Protein AF-A0A524BJG8-F1 (afdb_monomer_lite)

Structure (mmCIF, N/CA/C/O backbone):
data_AF-A0A524BJG8-F1
#
_entry.id   AF-A0A524BJG8-F1
#
loop_
_atom_site.group_PDB
_atom_site.id
_atom_site.type_symbol
_atom_site.label_atom_id
_atom_site.label_alt_id
_atom_site.label_comp_id
_atom_site.label_asym_id
_atom_site.label_entity_id
_atom_site.label_seq_id
_atom_site.pdbx_PDB_ins_code
_atom_site.Cartn_x
_atom_site.Cartn_y
_atom_site.Cartn_z
_atom_site.occupancy
_atom_site.B_iso_or_equiv
_atom_site.auth_seq_id
_atom_site.auth_comp_id
_atom_site.auth_asym_id
_atom_site.auth_atom_id
_atom_site.pdbx_PDB_model_num
ATOM 1 N N . MET A 1 1 ? -23.581 -55.387 -17.274 1.00 38.66 1 MET A N 1
ATOM 2 C CA . MET A 1 1 ? -22.881 -56.546 -17.889 1.00 38.66 1 MET A CA 1
ATOM 3 C C . MET A 1 1 ? -21.968 -55.970 -18.968 1.00 38.66 1 MET A C 1
ATOM 5 O O . MET A 1 1 ? -22.482 -55.188 -19.741 1.00 38.66 1 MET A O 1
ATOM 9 N N . ARG A 1 2 ? -20.655 -56.169 -19.083 1.00 38.28 2 ARG A N 1
ATOM 10 C CA . ARG A 1 2 ? -19.676 -57.121 -18.548 1.00 38.28 2 ARG A CA 1
ATOM 11 C C . ARG A 1 2 ? -18.371 -56.358 -18.257 1.00 38.28 2 ARG A C 1
ATOM 13 O O . ARG A 1 2 ? -18.034 -55.424 -18.973 1.00 38.28 2 ARG A O 1
ATOM 20 N N . ARG A 1 3 ? -17.658 -56.795 -17.218 1.00 36.22 3 ARG A N 1
ATOM 21 C CA . ARG A 1 3 ? -16.248 -56.482 -16.946 1.00 36.22 3 ARG A CA 1
ATOM 22 C C . ARG A 1 3 ? -15.365 -57.145 -18.010 1.00 36.22 3 ARG A C 1
ATOM 24 O O . ARG A 1 3 ? -15.692 -58.256 -18.422 1.00 36.22 3 ARG A O 1
ATOM 31 N N . LEU A 1 4 ? -14.210 -56.560 -18.320 1.00 33.09 4 LEU A N 1
ATOM 32 C CA . LEU A 1 4 ? -13.020 -57.359 -18.601 1.00 33.09 4 LEU A CA 1
ATOM 33 C C . LEU A 1 4 ? -11.796 -56.719 -17.939 1.00 33.09 4 LEU A C 1
ATOM 35 O O . LEU A 1 4 ? -11.485 -55.551 -18.144 1.00 33.09 4 LEU A O 1
ATOM 39 N N . VAL A 1 5 ? -11.183 -57.531 -17.089 1.00 36.28 5 VAL A N 1
ATOM 40 C CA . VAL A 1 5 ? -9.911 -57.360 -16.395 1.00 36.28 5 VAL A CA 1
ATOM 41 C C . VAL A 1 5 ? -8.850 -58.025 -17.267 1.00 36.28 5 VAL A C 1
ATOM 43 O O . VAL A 1 5 ? -9.107 -59.111 -17.784 1.00 36.28 5 VAL A O 1
ATOM 46 N N . ALA A 1 6 ? -7.660 -57.439 -17.370 1.00 34.62 6 ALA A N 1
ATOM 47 C CA . ALA A 1 6 ? -6.453 -58.184 -17.710 1.00 34.62 6 ALA A CA 1
ATOM 48 C C . ALA A 1 6 ? -5.286 -57.658 -16.865 1.00 34.62 6 ALA A C 1
ATOM 50 O O . ALA A 1 6 ? -4.873 -56.508 -16.981 1.00 34.62 6 ALA A O 1
ATOM 51 N N . ALA A 1 7 ? -4.852 -58.525 -15.956 1.00 35.16 7 ALA A N 1
ATOM 52 C CA . ALA A 1 7 ? -3.645 -58.444 -15.150 1.00 35.16 7 ALA A CA 1
ATOM 53 C C . ALA A 1 7 ? -2.471 -59.127 -15.886 1.00 35.16 7 ALA A C 1
ATOM 55 O O . ALA A 1 7 ? -2.674 -59.660 -16.975 1.00 35.16 7 ALA A O 1
ATOM 56 N N . PHE A 1 8 ? -1.327 -59.215 -15.187 1.00 31.83 8 PHE A N 1
ATOM 57 C CA . PHE A 1 8 ? -0.055 -59.909 -15.489 1.00 31.83 8 PHE A CA 1
ATOM 58 C C . PHE A 1 8 ? 1.008 -59.037 -16.189 1.00 31.83 8 PHE A C 1
ATOM 60 O O . PHE A 1 8 ? 0.707 -58.349 -17.150 1.00 31.83 8 PHE A O 1
ATOM 67 N N . SER A 1 9 ? 2.289 -59.032 -15.801 1.00 30.73 9 SER A N 1
ATOM 68 C CA . SER A 1 9 ? 2.980 -59.669 -14.672 1.00 30.73 9 SER A CA 1
ATOM 69 C C . SER A 1 9 ? 4.393 -59.099 -14.507 1.00 30.73 9 SER A C 1
ATOM 71 O O . SER A 1 9 ? 4.980 -58.567 -15.445 1.00 30.73 9 SER A O 1
ATOM 73 N N . ILE A 1 10 ? 4.925 -59.278 -13.300 1.00 39.16 10 ILE A N 1
ATOM 74 C CA . ILE A 1 10 ? 6.297 -59.017 -12.851 1.00 39.16 10 ILE A CA 1
ATOM 75 C C . ILE A 1 10 ? 7.273 -59.998 -13.520 1.00 39.16 10 ILE A C 1
ATOM 77 O O . ILE A 1 10 ? 6.994 -61.196 -13.568 1.00 39.16 10 ILE A O 1
ATOM 81 N N . ALA A 1 11 ? 8.443 -59.511 -13.944 1.00 35.41 11 ALA A N 1
ATOM 82 C CA . ALA A 1 11 ? 9.606 -60.344 -14.243 1.00 35.41 11 ALA A CA 1
ATOM 83 C C . ALA A 1 11 ? 10.761 -59.973 -13.301 1.00 35.41 11 ALA A C 1
ATOM 85 O O . ALA A 1 11 ? 11.350 -58.898 -13.382 1.00 35.41 11 ALA A O 1
ATOM 86 N N . LEU A 1 12 ? 11.021 -60.899 -12.382 1.00 32.00 12 LEU A N 1
ATOM 87 C CA . LEU A 1 12 ? 12.168 -60.985 -11.491 1.00 32.00 12 LEU A CA 1
ATOM 88 C C . LEU A 1 12 ? 13.364 -61.505 -12.309 1.00 32.00 12 LEU A C 1
ATOM 90 O O . LEU A 1 12 ? 13.236 -62.546 -12.952 1.00 32.00 12 LEU A O 1
ATOM 94 N N . ILE A 1 13 ? 14.519 -60.839 -12.269 1.00 36.47 13 ILE A N 1
ATOM 95 C CA . ILE A 1 13 ? 15.787 -61.429 -12.723 1.00 36.47 13 ILE A CA 1
ATOM 96 C C . ILE A 1 13 ? 16.751 -61.413 -11.541 1.00 36.47 13 ILE A C 1
ATOM 98 O O . ILE A 1 13 ? 17.061 -60.362 -10.985 1.00 36.47 13 ILE A O 1
ATOM 102 N N . ALA A 1 14 ? 17.179 -62.611 -11.157 1.00 33.31 14 ALA A N 1
ATOM 103 C CA . ALA A 1 14 ? 18.182 -62.891 -10.146 1.00 33.31 14 ALA A CA 1
ATOM 104 C C . ALA A 1 14 ? 19.384 -63.612 -10.782 1.00 33.31 14 ALA A C 1
ATOM 106 O O . ALA A 1 14 ? 19.230 -64.265 -11.815 1.00 33.31 14 ALA A O 1
ATOM 107 N N . ALA A 1 15 ? 20.507 -63.564 -10.050 1.00 31.81 15 ALA A N 1
ATOM 108 C CA . ALA A 1 15 ? 21.791 -64.270 -10.222 1.00 31.81 15 ALA A CA 1
ATOM 109 C C . ALA A 1 15 ? 22.802 -63.566 -11.164 1.00 31.81 15 ALA A C 1
ATOM 111 O O . ALA A 1 15 ? 22.418 -63.040 -12.197 1.00 31.81 15 ALA A O 1
ATOM 112 N N . CYS A 1 16 ? 24.103 -63.437 -10.872 1.00 30.77 16 CYS A N 1
ATOM 113 C CA . CYS A 1 16 ? 25.032 -64.215 -10.040 1.00 30.77 16 CYS A CA 1
ATOM 114 C C . CYS A 1 16 ? 26.144 -63.311 -9.454 1.00 30.77 16 CYS A C 1
ATOM 116 O O . CYS A 1 16 ? 26.636 -62.420 -10.140 1.00 30.77 16 CYS A O 1
ATOM 118 N N . SER A 1 17 ? 26.612 -63.613 -8.237 1.00 34.44 17 SER A N 1
ATOM 119 C CA . SER A 1 17 ? 27.967 -63.260 -7.763 1.00 34.44 17 SER A CA 1
ATOM 120 C C . SER A 1 17 ? 28.968 -64.357 -8.162 1.00 34.44 17 SER A C 1
ATOM 122 O O . SER A 1 17 ? 28.566 -65.514 -8.311 1.00 34.44 17 SER A O 1
ATOM 124 N N . PRO A 1 18 ? 30.253 -64.016 -8.352 1.00 41.47 18 PRO A N 1
ATOM 125 C CA . PRO A 1 18 ? 31.285 -64.230 -7.318 1.00 41.47 18 PRO A CA 1
ATOM 126 C C . PRO A 1 18 ? 32.216 -62.995 -7.231 1.00 41.47 18 PRO A C 1
ATOM 128 O O . PRO A 1 18 ? 32.209 -62.170 -8.131 1.00 41.47 18 PRO A O 1
ATOM 131 N N . GLY A 1 19 ? 33.051 -62.714 -6.237 1.00 29.36 19 GLY A N 1
ATOM 132 C CA . GLY A 1 19 ? 33.525 -63.360 -5.021 1.00 29.36 19 GLY A CA 1
ATOM 133 C C . GLY A 1 19 ? 34.808 -62.598 -4.630 1.00 29.36 19 GLY A C 1
ATOM 134 O O . GLY A 1 19 ? 35.603 -62.300 -5.512 1.00 29.36 19 GLY A O 1
ATOM 135 N N . GLY A 1 20 ? 34.987 -62.279 -3.343 1.00 31.84 20 GLY A N 1
ATOM 136 C CA . GLY A 1 20 ? 36.266 -61.852 -2.749 1.00 31.84 20 GLY A CA 1
ATOM 137 C C . GLY A 1 20 ? 36.707 -60.399 -2.974 1.00 31.84 20 GLY A C 1
ATOM 138 O O . GLY A 1 20 ? 37.291 -60.082 -3.996 1.00 31.84 20 GLY A O 1
ATOM 139 N N . ASP A 1 21 ? 36.465 -59.529 -1.991 1.00 31.80 21 ASP A N 1
ATOM 140 C CA . ASP A 1 21 ? 37.532 -58.872 -1.217 1.00 31.80 21 ASP A CA 1
ATOM 141 C C . ASP A 1 21 ? 36.920 -57.973 -0.130 1.00 31.80 21 ASP A C 1
ATOM 143 O O . ASP A 1 21 ? 35.852 -57.382 -0.291 1.00 31.80 21 ASP A O 1
ATOM 147 N N . ALA A 1 22 ? 37.560 -57.961 1.036 1.00 45.00 22 ALA A N 1
ATOM 148 C CA . ALA A 1 22 ? 37.071 -57.339 2.259 1.00 45.00 22 ALA A CA 1
ATOM 149 C C . ALA A 1 22 ? 36.897 -55.814 2.121 1.00 45.00 22 ALA A C 1
ATOM 151 O O . ALA A 1 22 ? 37.844 -55.102 1.797 1.00 45.00 22 ALA A O 1
ATOM 152 N N . VAL A 1 23 ? 35.706 -55.304 2.456 1.00 42.44 23 VAL A N 1
ATOM 153 C CA . VAL A 1 23 ? 35.422 -53.863 2.572 1.00 42.44 23 VAL A CA 1
ATOM 154 C C . VAL A 1 23 ? 35.014 -53.563 4.022 1.00 42.44 23 VAL A C 1
ATOM 156 O O . VAL A 1 23 ? 34.162 -54.273 4.564 1.00 42.44 23 VAL A O 1
ATOM 159 N N . PRO A 1 24 ? 35.624 -52.566 4.692 1.00 44.69 24 PRO A N 1
ATOM 160 C CA . PRO A 1 24 ? 35.354 -52.275 6.097 1.00 44.69 24 PRO A CA 1
ATOM 161 C C . PRO A 1 24 ? 33.936 -51.718 6.300 1.00 44.69 24 PRO A C 1
ATOM 163 O O . PRO A 1 24 ? 33.412 -50.982 5.466 1.00 44.69 24 PRO A O 1
ATOM 166 N N . SER A 1 25 ? 33.322 -52.071 7.434 1.00 39.09 25 SER A N 1
ATOM 167 C CA . SER A 1 25 ? 32.020 -51.541 7.867 1.00 39.09 25 SER A CA 1
ATOM 168 C C . SER A 1 25 ? 32.050 -50.010 7.983 1.00 39.09 25 SER A C 1
ATOM 170 O O . SER A 1 25 ? 32.975 -49.489 8.611 1.00 39.09 25 SER A O 1
ATOM 172 N N . PRO A 1 26 ? 31.051 -49.272 7.463 1.00 40.38 26 PRO A N 1
ATOM 173 C CA . PRO A 1 26 ? 30.964 -47.842 7.700 1.00 40.38 26 PRO A CA 1
ATOM 174 C C . PRO A 1 26 ? 30.417 -47.585 9.108 1.00 40.38 26 PRO A C 1
ATOM 176 O O . PRO A 1 26 ? 29.302 -47.971 9.457 1.00 40.38 26 PRO A O 1
ATOM 179 N N . THR A 1 27 ? 31.217 -46.913 9.925 1.00 44.75 27 THR A N 1
ATOM 180 C CA . THR A 1 27 ? 30.794 -46.238 11.154 1.00 44.75 27 THR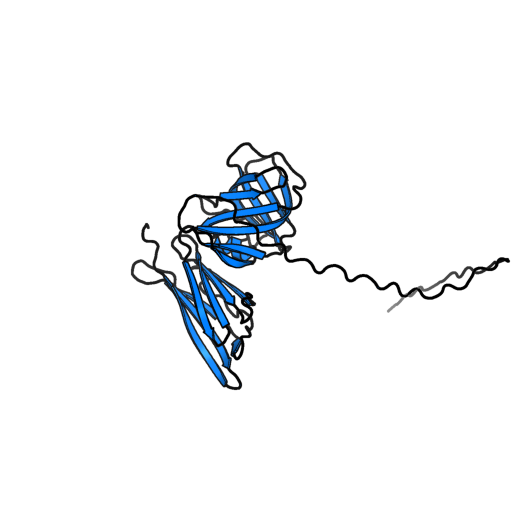 A CA 1
ATOM 181 C C . THR A 1 27 ? 29.731 -45.185 10.808 1.00 44.75 27 THR A C 1
ATOM 183 O O . THR A 1 27 ? 29.921 -44.451 9.835 1.00 44.75 27 THR A O 1
ATOM 186 N N . PRO A 1 28 ? 28.632 -45.035 11.572 1.00 39.22 28 PRO A N 1
ATOM 187 C CA . PRO A 1 28 ? 27.683 -43.959 11.322 1.00 39.22 28 PRO A CA 1
ATOM 188 C C . PRO A 1 28 ? 28.344 -42.625 11.684 1.00 39.22 28 PRO A C 1
ATOM 190 O O . PRO A 1 28 ? 28.543 -42.305 12.854 1.00 39.22 28 PRO A O 1
ATOM 193 N N . SER A 1 29 ? 28.718 -41.842 10.674 1.00 37.19 29 SER A N 1
ATOM 194 C CA . SER A 1 29 ? 29.093 -40.445 10.865 1.00 37.19 29 SER A CA 1
ATOM 195 C C . SER A 1 29 ? 27.824 -39.646 11.152 1.00 37.19 29 SER A C 1
ATOM 197 O O . SER A 1 29 ? 27.010 -39.413 10.262 1.00 37.19 29 SER A O 1
ATOM 199 N N . THR A 1 30 ? 27.638 -39.212 12.397 1.00 41.78 30 THR A N 1
ATOM 200 C CA . THR A 1 30 ? 26.715 -38.120 12.712 1.00 41.78 30 THR A CA 1
ATOM 201 C C . THR A 1 30 ? 27.308 -36.835 12.145 1.00 41.78 30 THR A C 1
ATOM 203 O O . THR A 1 30 ? 28.016 -36.102 12.833 1.00 41.78 30 THR A O 1
ATOM 206 N N . SER A 1 31 ? 27.068 -36.576 10.861 1.00 36.41 31 SER A N 1
ATOM 207 C CA . SER A 1 31 ? 27.251 -35.248 10.293 1.00 36.41 31 SER A CA 1
ATOM 208 C C . SER A 1 31 ? 26.231 -34.339 10.968 1.00 36.41 31 SER A C 1
ATOM 210 O O . SER A 1 31 ? 25.047 -34.367 10.640 1.00 36.41 31 SER A O 1
ATOM 212 N N . SER A 1 32 ? 26.676 -33.562 11.954 1.00 40.62 32 SER A N 1
ATOM 213 C CA . SER A 1 32 ? 25.931 -32.405 12.431 1.00 40.62 32 SER A CA 1
ATOM 214 C C . SER A 1 32 ? 25.741 -31.482 11.232 1.00 40.62 32 SER A C 1
ATOM 216 O O . SER A 1 32 ? 26.679 -30.798 10.818 1.00 40.62 32 SER A O 1
ATOM 218 N N . ALA A 1 33 ? 24.557 -31.524 10.621 1.00 41.44 33 ALA A N 1
ATOM 219 C CA . ALA A 1 33 ? 24.168 -30.549 9.624 1.00 41.44 33 ALA A CA 1
ATOM 220 C C . ALA A 1 33 ? 24.275 -29.175 10.289 1.00 41.44 33 ALA A C 1
ATOM 222 O O . ALA A 1 33 ? 23.587 -28.892 11.271 1.00 41.44 33 ALA A O 1
ATOM 223 N N . SER A 1 34 ? 25.204 -28.361 9.796 1.00 39.94 34 SER A N 1
ATOM 224 C CA . SER A 1 34 ? 25.312 -26.964 10.189 1.00 39.94 34 SER A CA 1
ATOM 225 C C . SER A 1 34 ? 23.945 -26.320 9.940 1.00 39.94 34 SER A C 1
ATOM 227 O O . SER A 1 34 ? 23.428 -26.475 8.828 1.00 39.94 34 SER A O 1
ATOM 229 N N . PRO A 1 35 ? 23.318 -25.657 10.929 1.00 43.47 35 PRO A N 1
ATOM 230 C CA . PRO A 1 35 ? 22.038 -25.011 10.697 1.00 43.47 35 PRO A CA 1
ATOM 231 C C . PRO A 1 35 ? 22.222 -23.986 9.578 1.00 43.47 35 PRO A C 1
ATOM 233 O O . PRO A 1 35 ? 23.154 -23.179 9.603 1.00 43.47 35 PRO A O 1
ATOM 236 N N . SER A 1 36 ? 21.356 -24.077 8.569 1.00 38.81 36 SER A N 1
ATOM 237 C CA . SER A 1 36 ? 21.267 -23.089 7.499 1.00 38.81 36 SER A CA 1
ATOM 238 C C . SER A 1 36 ? 21.138 -21.707 8.148 1.00 38.81 36 SER A C 1
ATOM 240 O O . SER A 1 36 ? 20.321 -21.571 9.064 1.00 38.81 36 SER A O 1
ATOM 242 N N . PRO A 1 37 ? 21.930 -20.694 7.749 1.00 40.91 37 PRO A N 1
ATOM 243 C CA . PRO A 1 37 ? 21.789 -19.370 8.332 1.00 40.91 37 PRO A CA 1
ATOM 244 C C . PRO A 1 37 ? 20.354 -18.899 8.101 1.00 40.91 37 PRO A C 1
ATOM 246 O O . PRO A 1 37 ? 19.866 -18.920 6.968 1.00 40.91 37 PRO A O 1
ATOM 249 N N . SER A 1 38 ? 19.670 -18.513 9.182 1.00 40.84 38 SER A N 1
ATOM 250 C CA . SER A 1 38 ? 18.383 -17.827 9.091 1.00 40.84 38 SER A CA 1
ATOM 251 C C . SER A 1 38 ? 18.518 -16.667 8.102 1.00 40.84 38 SER A C 1
ATOM 253 O O . SER A 1 38 ? 19.549 -15.981 8.141 1.00 40.84 38 SER A O 1
ATOM 255 N N . PRO A 1 39 ? 17.528 -16.426 7.222 1.00 37.16 39 PRO A N 1
ATOM 256 C CA . PRO A 1 39 ? 17.571 -15.287 6.320 1.00 37.16 39 PRO A CA 1
ATOM 257 C C . PRO A 1 39 ? 17.730 -14.035 7.177 1.00 37.16 39 PRO A C 1
ATOM 259 O O . PRO A 1 39 ? 16.846 -13.662 7.945 1.00 37.16 39 PRO A O 1
ATOM 262 N N . THR A 1 40 ? 18.914 -13.430 7.109 1.00 44.94 40 THR A N 1
ATOM 263 C CA . THR A 1 40 ? 19.167 -12.156 7.767 1.00 44.94 40 THR A CA 1
ATOM 264 C C . THR A 1 40 ? 18.251 -11.170 7.072 1.00 44.94 40 THR A C 1
ATOM 266 O O . THR A 1 40 ? 18.436 -10.916 5.881 1.00 44.94 40 THR A O 1
ATOM 269 N N . ALA A 1 41 ? 17.232 -10.678 7.780 1.00 36.34 41 ALA A N 1
ATOM 270 C CA . ALA A 1 41 ? 16.369 -9.622 7.279 1.00 36.34 41 ALA A CA 1
ATOM 271 C C . ALA A 1 41 ? 17.274 -8.468 6.836 1.00 36.34 41 ALA A C 1
ATOM 273 O O . ALA A 1 41 ? 17.904 -7.798 7.656 1.00 36.34 41 ALA A O 1
ATOM 274 N N . ALA A 1 42 ? 17.443 -8.317 5.522 1.00 42.72 42 ALA A N 1
ATOM 275 C CA . ALA A 1 42 ? 18.351 -7.329 4.977 1.00 42.72 42 ALA A CA 1
ATOM 276 C C . ALA A 1 42 ? 17.837 -5.940 5.385 1.00 42.72 42 ALA A C 1
ATOM 278 O O . ALA A 1 42 ? 16.648 -5.672 5.187 1.00 42.72 42 ALA A O 1
ATOM 279 N N . PRO A 1 43 ? 18.694 -5.043 5.908 1.00 45.09 43 PRO A N 1
ATOM 280 C CA . PRO A 1 43 ? 18.270 -3.723 6.365 1.00 45.09 43 PRO A CA 1
ATOM 281 C C . PRO A 1 43 ? 17.485 -3.012 5.262 1.00 45.09 43 PRO A C 1
ATOM 283 O O . PRO A 1 43 ? 17.882 -3.069 4.097 1.00 45.09 43 PRO A O 1
ATOM 286 N N . ILE A 1 44 ? 16.352 -2.395 5.607 1.00 49.91 44 ILE A N 1
ATOM 287 C CA . ILE A 1 44 ? 15.506 -1.646 4.665 1.00 49.91 44 ILE A CA 1
ATOM 288 C C . ILE A 1 44 ? 16.385 -0.561 4.011 1.00 49.91 44 ILE A C 1
ATOM 290 O O . ILE A 1 44 ? 17.095 0.145 4.730 1.00 49.91 44 ILE A O 1
ATOM 294 N N . PRO A 1 45 ? 16.431 -0.458 2.668 1.00 48.62 45 PRO A N 1
ATOM 295 C CA . PRO A 1 45 ? 17.358 0.445 2.004 1.00 48.62 45 PRO A CA 1
ATOM 296 C C . PRO A 1 45 ? 16.931 1.899 2.234 1.00 48.62 45 PRO A C 1
ATOM 298 O O . PRO A 1 45 ? 15.751 2.186 2.441 1.00 48.62 45 PRO A O 1
ATOM 301 N N . ALA A 1 46 ? 17.896 2.821 2.180 1.00 48.81 46 ALA A N 1
ATOM 302 C CA . ALA A 1 46 ? 17.600 4.248 2.211 1.00 48.81 46 ALA A CA 1
ATOM 303 C C . ALA A 1 46 ? 16.680 4.609 1.025 1.00 48.81 46 ALA A C 1
ATOM 305 O O . ALA A 1 46 ? 16.907 4.098 -0.077 1.00 48.81 46 ALA A O 1
ATOM 306 N N . PRO A 1 47 ? 15.651 5.452 1.213 1.00 51.38 47 PRO A N 1
ATOM 307 C CA . PRO A 1 47 ? 14.735 5.764 0.127 1.00 51.38 47 PRO A CA 1
ATOM 308 C C . PRO A 1 47 ? 15.475 6.495 -1.004 1.00 51.38 47 PRO A C 1
ATOM 310 O O . PRO A 1 47 ? 16.277 7.399 -0.757 1.00 51.38 47 PRO A O 1
ATOM 313 N N . VAL A 1 48 ? 15.200 6.107 -2.249 1.00 51.16 48 VAL A N 1
ATOM 314 C CA . VAL A 1 48 ? 15.782 6.719 -3.454 1.00 51.16 48 VAL A CA 1
ATOM 315 C C . VAL A 1 48 ? 14.798 7.765 -4.002 1.00 51.16 48 VAL A C 1
ATOM 317 O O . VAL A 1 48 ? 13.592 7.642 -3.806 1.00 51.16 48 VAL A O 1
ATOM 320 N N . ARG A 1 49 ? 15.281 8.854 -4.619 1.00 52.31 49 ARG A N 1
ATOM 321 C CA . ARG A 1 49 ? 14.439 10.004 -5.018 1.00 52.31 49 ARG A CA 1
ATOM 322 C C . ARG A 1 49 ? 13.608 9.734 -6.281 1.00 52.31 49 ARG A C 1
ATOM 324 O O . ARG A 1 49 ? 14.191 9.572 -7.350 1.00 52.31 49 ARG A O 1
ATOM 331 N N . PRO A 1 50 ? 12.281 9.924 -6.200 1.00 46.41 50 PRO A N 1
ATOM 332 C CA . PRO A 1 50 ? 11.584 10.758 -7.186 1.00 46.41 50 PRO A CA 1
ATOM 333 C C . PRO A 1 50 ? 10.819 11.920 -6.522 1.00 46.41 50 PRO A C 1
ATOM 335 O O . PRO A 1 50 ? 10.322 11.776 -5.413 1.00 46.41 50 PRO A O 1
ATOM 338 N N . GLY A 1 51 ? 10.777 13.071 -7.213 1.00 48.41 51 GLY A N 1
ATOM 339 C CA . GLY A 1 51 ? 9.928 14.231 -6.895 1.00 48.41 51 GLY A CA 1
ATOM 340 C C . GLY A 1 51 ? 10.342 15.070 -5.677 1.00 48.41 51 GLY A C 1
ATOM 341 O O . GLY A 1 51 ? 10.324 14.627 -4.539 1.00 48.41 51 GLY A O 1
ATOM 342 N N . SER A 1 52 ? 10.670 16.352 -5.865 1.00 43.25 52 SER A N 1
ATOM 343 C CA . SER A 1 52 ? 10.871 17.302 -4.751 1.00 43.25 52 SER A CA 1
ATOM 344 C C . SER A 1 52 ? 9.555 17.794 -4.124 1.00 43.25 52 SER A C 1
ATOM 346 O O . SER A 1 52 ? 9.546 18.829 -3.450 1.00 43.25 52 SER A O 1
ATOM 348 N N . ALA A 1 53 ? 8.426 17.136 -4.401 1.00 41.09 53 ALA A N 1
ATOM 349 C CA . ALA A 1 53 ? 7.123 17.619 -3.983 1.00 41.09 53 ALA A CA 1
ATOM 350 C C . ALA A 1 53 ? 6.847 17.217 -2.526 1.00 41.09 53 ALA A C 1
ATOM 352 O O . ALA A 1 53 ? 7.061 16.094 -2.079 1.00 41.09 53 ALA A O 1
ATOM 353 N N . ARG A 1 54 ? 6.409 18.197 -1.735 1.00 41.03 54 ARG A N 1
ATOM 354 C CA . ARG A 1 54 ? 6.042 17.995 -0.332 1.00 41.03 54 ARG A CA 1
ATOM 355 C C . ARG A 1 54 ? 4.803 17.080 -0.264 1.00 41.03 54 ARG A C 1
ATOM 357 O O . ARG A 1 54 ? 3.897 17.228 -1.078 1.00 41.03 54 ARG A O 1
ATOM 364 N N . SER A 1 55 ? 4.762 16.180 0.724 1.00 47.47 55 SER A N 1
ATOM 365 C CA . SER A 1 55 ? 3.606 15.321 1.061 1.00 47.47 55 SER A CA 1
ATOM 366 C C . SER A 1 55 ? 3.275 14.167 0.099 1.00 47.47 55 SER A C 1
ATOM 368 O O . SER A 1 55 ? 2.099 13.947 -0.180 1.00 47.47 55 SER A O 1
ATOM 370 N N . GLN A 1 56 ? 4.264 13.412 -0.386 1.00 65.38 56 GLN A N 1
ATOM 371 C CA . GLN A 1 56 ? 4.029 12.243 -1.248 1.00 65.38 56 GLN A CA 1
ATOM 372 C C . GLN A 1 56 ? 4.068 10.901 -0.487 1.00 65.38 56 GLN A C 1
ATOM 374 O O . GLN A 1 56 ? 4.908 10.732 0.397 1.00 65.38 56 GLN A O 1
ATOM 379 N N . VAL A 1 57 ? 3.172 9.956 -0.826 1.00 73.25 57 VAL A N 1
ATOM 380 C CA . VAL A 1 57 ? 3.369 8.522 -0.514 1.00 73.25 57 VAL A CA 1
ATOM 381 C C . VAL A 1 57 ? 4.453 7.992 -1.436 1.00 73.25 57 VAL A C 1
ATOM 383 O O . VAL A 1 57 ? 4.313 8.075 -2.658 1.00 73.25 57 VAL A O 1
ATOM 386 N N . ILE A 1 58 ? 5.494 7.414 -0.847 1.00 77.75 58 ILE A N 1
ATOM 387 C CA . ILE A 1 58 ? 6.551 6.726 -1.584 1.00 77.75 58 ILE A CA 1
ATOM 388 C C . ILE A 1 58 ? 6.468 5.251 -1.248 1.00 77.75 58 ILE A C 1
ATOM 390 O O . ILE A 1 58 ? 6.519 4.887 -0.076 1.00 77.75 58 ILE A O 1
ATOM 394 N N . ILE A 1 59 ? 6.362 4.418 -2.275 1.00 82.12 59 ILE A N 1
ATOM 395 C CA . ILE A 1 59 ? 6.382 2.964 -2.156 1.00 82.12 59 ILE A CA 1
ATOM 396 C C . ILE A 1 59 ? 7.751 2.470 -2.610 1.00 82.12 59 ILE A C 1
ATOM 398 O O . ILE A 1 59 ? 8.212 2.829 -3.691 1.00 82.12 59 ILE A O 1
ATOM 402 N N . VAL A 1 60 ? 8.386 1.632 -1.797 1.00 84.19 60 VAL A N 1
ATOM 403 C CA . VAL A 1 60 ? 9.651 0.965 -2.108 1.00 84.19 60 VAL A CA 1
ATOM 404 C C . VAL A 1 60 ? 9.436 -0.538 -2.040 1.00 84.19 60 VAL A C 1
ATOM 406 O O . VAL A 1 60 ? 9.040 -1.078 -1.007 1.00 84.19 60 VAL A O 1
ATOM 409 N N . GLN A 1 61 ? 9.732 -1.220 -3.138 1.00 85.25 61 GLN A N 1
ATOM 410 C CA . GLN A 1 61 ? 9.568 -2.656 -3.279 1.00 85.25 61 GLN A CA 1
ATOM 411 C C . GLN A 1 61 ? 10.883 -3.291 -3.722 1.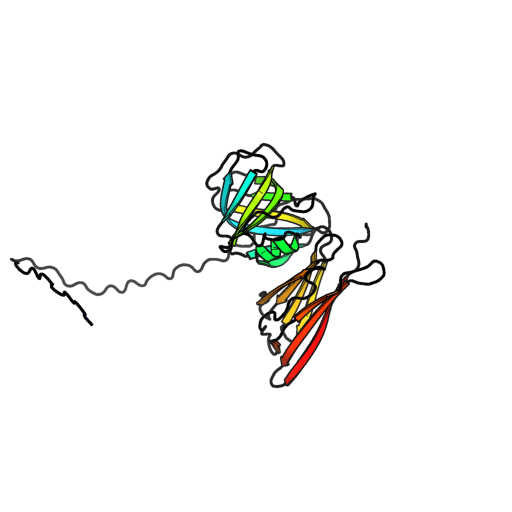00 85.25 61 GLN A C 1
ATOM 413 O O . GLN A 1 61 ? 11.515 -2.856 -4.685 1.00 85.25 61 GLN A O 1
ATOM 418 N N . ARG A 1 62 ? 11.292 -4.343 -3.013 1.00 85.00 62 ARG A N 1
ATOM 419 C CA . ARG A 1 62 ? 12.413 -5.195 -3.414 1.00 85.00 62 ARG A CA 1
ATOM 420 C C . ARG A 1 62 ? 11.896 -6.354 -4.246 1.00 85.00 62 ARG A C 1
ATOM 422 O O . ARG A 1 62 ? 10.856 -6.933 -3.929 1.00 85.00 62 ARG A O 1
ATOM 429 N N . ALA A 1 63 ? 12.645 -6.702 -5.280 1.00 86.19 63 ALA A N 1
ATOM 430 C CA . ALA A 1 63 ? 12.353 -7.854 -6.113 1.00 86.19 63 ALA A CA 1
ATOM 431 C C . ALA A 1 63 ? 13.626 -8.650 -6.368 1.00 86.19 63 ALA A C 1
ATOM 433 O O . ALA A 1 63 ? 14.705 -8.072 -6.515 1.00 86.19 63 ALA A O 1
ATOM 434 N N . GLU A 1 64 ? 13.491 -9.973 -6.419 1.00 86.69 64 GLU A N 1
ATOM 435 C CA . GLU A 1 64 ? 14.610 -10.859 -6.752 1.00 86.69 64 GLU A CA 1
ATOM 436 C C . GLU A 1 64 ? 15.022 -10.726 -8.218 1.00 86.69 64 GLU A C 1
ATOM 438 O O . GLU A 1 64 ? 16.180 -10.973 -8.550 1.00 86.69 64 GLU A O 1
ATOM 443 N N . ASP A 1 65 ? 14.078 -10.345 -9.083 1.00 88.75 65 ASP A N 1
ATOM 444 C CA . ASP A 1 65 ? 14.340 -10.146 -10.498 1.00 88.75 65 ASP A CA 1
ATOM 445 C C . ASP A 1 65 ? 13.399 -9.113 -11.127 1.00 88.75 65 ASP A C 1
ATOM 447 O O . ASP A 1 65 ? 12.234 -8.965 -10.739 1.00 88.75 65 ASP A O 1
ATOM 451 N N . ALA A 1 66 ? 13.897 -8.439 -12.158 1.00 91.00 66 ALA A N 1
ATOM 452 C CA . ALA A 1 66 ? 13.081 -7.657 -13.067 1.00 91.00 66 ALA A CA 1
ATOM 453 C C . ALA A 1 66 ? 13.548 -7.832 -14.508 1.00 91.00 66 ALA A C 1
ATOM 455 O O . ALA A 1 66 ? 14.733 -7.978 -14.780 1.00 91.00 66 ALA A O 1
ATOM 456 N N . SER A 1 67 ? 12.615 -7.758 -15.446 1.00 91.94 67 SER A N 1
ATOM 457 C CA . SER A 1 67 ? 12.899 -7.779 -16.879 1.00 91.94 67 SER A CA 1
ATOM 458 C C . SER A 1 67 ? 12.222 -6.610 -17.573 1.00 91.94 67 SER A C 1
ATOM 460 O O . SER A 1 67 ? 11.184 -6.111 -17.130 1.00 91.94 67 SER A O 1
ATOM 462 N N . LEU A 1 68 ? 12.821 -6.168 -18.672 1.00 92.25 68 LEU A N 1
ATOM 463 C CA . LEU A 1 68 ? 12.325 -5.067 -19.478 1.00 92.25 68 LEU A CA 1
ATOM 464 C C . LEU A 1 68 ? 12.305 -5.482 -20.940 1.00 92.25 68 LEU A C 1
ATOM 466 O O . LEU A 1 68 ? 13.308 -5.943 -21.477 1.00 92.25 68 LEU A O 1
ATOM 470 N N . VAL A 1 69 ? 11.159 -5.297 -21.585 1.00 91.38 69 VAL A N 1
ATOM 471 C CA . VAL A 1 69 ? 10.990 -5.533 -23.019 1.00 91.38 69 VAL A CA 1
ATOM 472 C C . VAL A 1 69 ? 10.821 -4.178 -23.695 1.00 91.38 69 VAL A C 1
ATOM 474 O O . VAL A 1 69 ? 9.771 -3.544 -23.571 1.00 91.38 69 VAL A O 1
ATOM 477 N N . SER A 1 70 ? 11.878 -3.732 -24.374 1.00 78.00 70 SER A N 1
ATOM 478 C CA . SER A 1 70 ? 11.903 -2.523 -25.201 1.00 78.00 70 SER A CA 1
ATOM 479 C C . SER A 1 70 ? 11.509 -2.897 -26.635 1.00 78.00 70 SER A C 1
ATOM 481 O O . SER A 1 70 ? 11.977 -3.902 -27.169 1.00 78.00 70 SER A O 1
ATOM 483 N N . GLY A 1 71 ? 10.615 -2.140 -27.268 1.00 61.94 71 GLY A N 1
ATOM 484 C CA . GLY A 1 71 ? 10.120 -2.504 -28.607 1.00 61.94 71 GLY A CA 1
ATOM 485 C C . GLY A 1 71 ? 8.773 -1.910 -29.017 1.00 61.94 71 GLY A C 1
ATOM 486 O O . GLY A 1 71 ? 8.277 -2.224 -30.097 1.00 61.94 71 GLY A O 1
ATOM 487 N N . GLY A 1 72 ? 8.178 -1.057 -28.182 1.00 67.62 72 GLY A N 1
ATOM 488 C CA . GLY A 1 72 ? 6.963 -0.300 -28.474 1.00 67.62 72 GLY A CA 1
ATOM 489 C C . GLY A 1 72 ? 6.695 0.757 -27.399 1.00 67.62 72 GLY A C 1
ATOM 490 O O . GLY A 1 72 ? 7.303 0.715 -26.332 1.00 67.62 72 GLY A O 1
ATOM 491 N N . ASP A 1 73 ? 5.788 1.699 -27.678 1.00 70.00 73 ASP A N 1
ATOM 492 C CA . ASP A 1 73 ? 5.225 2.609 -26.668 1.00 70.00 73 ASP A CA 1
ATOM 493 C C . ASP A 1 73 ? 3.836 2.064 -26.282 1.00 70.00 73 ASP A C 1
ATOM 495 O O . ASP A 1 73 ? 2.909 2.139 -27.099 1.00 70.00 73 ASP A O 1
ATOM 499 N N . PRO A 1 74 ? 3.673 1.439 -25.098 1.00 83.69 74 PRO A N 1
ATOM 500 C CA . PRO A 1 74 ? 4.548 1.514 -23.921 1.00 83.69 74 PRO A CA 1
ATOM 501 C C . PRO A 1 74 ? 5.613 0.404 -23.798 1.00 83.69 74 PRO A C 1
ATOM 503 O O . PRO A 1 74 ? 5.430 -0.711 -24.292 1.00 83.69 74 PRO A O 1
ATOM 506 N N . ILE A 1 75 ? 6.676 0.687 -23.032 1.00 90.12 75 ILE A N 1
ATOM 507 C CA . ILE A 1 75 ? 7.682 -0.303 -22.608 1.00 90.12 75 ILE A CA 1
ATOM 508 C C . ILE A 1 75 ? 7.105 -1.142 -21.473 1.00 90.12 75 ILE A C 1
ATOM 510 O O . ILE A 1 75 ? 6.479 -0.602 -20.562 1.00 90.12 75 ILE A O 1
ATOM 514 N N . ARG A 1 76 ? 7.362 -2.452 -21.474 1.00 91.06 76 ARG A N 1
ATOM 515 C CA . ARG A 1 76 ? 6.911 -3.337 -20.395 1.00 91.06 76 ARG A CA 1
ATOM 516 C C . ARG A 1 76 ? 8.034 -3.658 -19.417 1.00 91.06 76 ARG A C 1
ATOM 518 O O . ARG A 1 76 ? 9.035 -4.257 -19.804 1.00 91.06 76 ARG A O 1
ATOM 525 N N . LEU A 1 77 ? 7.815 -3.327 -18.148 1.00 91.31 77 LEU A N 1
ATOM 526 C CA . LEU A 1 77 ? 8.632 -3.712 -17.000 1.00 91.31 77 LEU A CA 1
ATOM 527 C C . LEU A 1 77 ? 7.897 -4.797 -16.203 1.00 91.31 77 LEU A C 1
ATOM 529 O O . LEU A 1 77 ? 6.765 -4.600 -15.766 1.00 91.31 77 LEU A O 1
ATOM 533 N N . THR A 1 78 ? 8.539 -5.945 -16.011 1.00 90.81 78 THR A N 1
ATOM 534 C CA . THR A 1 78 ? 8.022 -7.039 -15.179 1.00 90.81 78 THR A CA 1
ATOM 535 C C . THR A 1 78 ? 8.915 -7.187 -13.962 1.00 90.81 78 THR A C 1
ATOM 537 O O . THR A 1 78 ? 10.116 -7.383 -14.113 1.00 90.81 78 THR A O 1
ATOM 540 N N . VAL A 1 79 ? 8.333 -7.114 -12.771 1.00 88.75 79 VAL A N 1
ATOM 541 C CA . VAL A 1 79 ? 9.022 -7.211 -11.484 1.00 88.75 79 VAL A CA 1
ATOM 542 C C . VAL A 1 79 ? 8.513 -8.470 -10.786 1.00 88.75 79 VAL A C 1
ATOM 544 O O . VAL A 1 79 ? 7.346 -8.547 -10.400 1.00 88.75 79 VAL A O 1
ATOM 547 N N . ALA A 1 80 ? 9.365 -9.489 -10.702 1.00 83.94 80 ALA A N 1
ATOM 548 C CA . ALA A 1 80 ? 8.993 -10.836 -10.283 1.00 83.94 80 ALA A CA 1
ATOM 549 C C . ALA A 1 80 ? 9.500 -11.159 -8.874 1.00 83.94 80 ALA A C 1
ATOM 551 O O . ALA A 1 80 ? 10.501 -10.604 -8.417 1.00 83.94 80 ALA A O 1
ATOM 552 N N . ARG A 1 81 ? 8.821 -12.111 -8.212 1.00 68.81 81 ARG A N 1
ATOM 553 C CA . ARG A 1 81 ? 9.202 -12.646 -6.888 1.00 68.81 81 ARG A CA 1
ATOM 554 C C . ARG A 1 81 ? 9.472 -11.541 -5.880 1.00 68.81 81 ARG A C 1
ATOM 556 O O . ARG A 1 81 ? 10.458 -11.517 -5.147 1.00 68.81 81 ARG A O 1
ATOM 563 N N . THR A 1 82 ? 8.587 -10.567 -5.891 1.00 61.62 82 THR A N 1
ATOM 564 C CA . THR A 1 82 ? 8.522 -9.608 -4.812 1.00 61.62 82 THR A CA 1
ATOM 565 C C . THR A 1 82 ? 8.030 -10.385 -3.604 1.00 61.62 82 THR A C 1
ATOM 567 O O . THR A 1 82 ? 7.179 -11.255 -3.765 1.00 61.62 82 THR A O 1
ATOM 570 N N . GLN A 1 83 ? 8.500 -10.102 -2.396 1.00 63.53 83 GLN A N 1
ATOM 571 C CA . GLN A 1 83 ? 7.998 -10.752 -1.171 1.00 63.53 83 GLN A CA 1
ATOM 572 C C . GLN A 1 83 ? 6.518 -10.397 -0.871 1.00 63.53 83 GLN A C 1
ATOM 574 O O . GLN A 1 83 ? 6.066 -10.487 0.260 1.00 63.53 83 GLN A O 1
ATOM 579 N N . ASN A 1 84 ? 5.780 -9.936 -1.890 1.00 70.94 84 ASN A N 1
ATOM 580 C CA . ASN A 1 84 ? 4.462 -9.317 -1.900 1.00 70.94 84 ASN A CA 1
ATOM 581 C C . ASN A 1 84 ? 4.294 -8.195 -0.889 1.00 70.94 84 ASN A C 1
ATOM 583 O O . ASN A 1 84 ? 3.172 -7.803 -0.604 1.00 70.94 84 ASN A O 1
ATOM 587 N N . GLU A 1 85 ? 5.405 -7.652 -0.407 1.00 78.31 85 GLU A N 1
ATOM 588 C CA . GLU A 1 85 ? 5.467 -6.621 0.603 1.00 78.31 85 GLU A CA 1
ATOM 589 C C . GLU A 1 85 ? 6.243 -5.428 0.046 1.00 78.31 85 GLU A C 1
ATOM 591 O O . GLU A 1 85 ? 7.296 -5.563 -0.588 1.00 78.31 85 GLU A O 1
ATOM 596 N N . ALA A 1 86 ? 5.697 -4.242 0.270 1.00 81.25 86 ALA A N 1
ATOM 597 C CA . ALA A 1 86 ? 6.321 -2.980 -0.054 1.00 81.25 86 ALA A CA 1
ATOM 598 C C . ALA A 1 86 ? 6.407 -2.126 1.209 1.00 81.25 86 ALA A C 1
ATOM 600 O O . ALA A 1 86 ? 5.458 -2.031 1.988 1.00 81.25 86 ALA A O 1
ATOM 601 N N . SER A 1 87 ? 7.552 -1.483 1.405 1.00 83.12 87 SER A N 1
ATOM 602 C CA . SER A 1 87 ? 7.710 -0.451 2.423 1.00 83.12 87 SER A CA 1
ATOM 603 C C . SER A 1 87 ? 7.123 0.852 1.907 1.00 83.12 87 SER A C 1
ATOM 605 O O . SER A 1 87 ? 7.300 1.188 0.736 1.00 83.12 87 SER A O 1
ATOM 607 N N . TRP A 1 88 ? 6.470 1.617 2.773 1.00 79.88 88 TRP A N 1
ATOM 608 C CA . TRP A 1 88 ? 5.954 2.923 2.397 1.00 79.88 88 TRP A CA 1
ATOM 609 C C . TRP A 1 88 ? 6.410 4.024 3.345 1.00 79.88 88 TRP A C 1
ATOM 611 O O . TRP A 1 88 ? 6.600 3.828 4.549 1.00 79.88 88 TRP A O 1
ATOM 621 N N . PHE A 1 89 ? 6.600 5.202 2.766 1.00 76.50 89 PHE A N 1
ATOM 622 C CA . PHE A 1 89 ? 7.161 6.365 3.429 1.00 76.50 89 PHE A CA 1
ATOM 623 C C . PHE A 1 89 ? 6.254 7.572 3.217 1.00 76.50 89 PHE A C 1
ATOM 625 O O . PHE A 1 89 ? 5.611 7.714 2.173 1.00 76.50 89 PHE A O 1
ATOM 632 N N . THR A 1 90 ? 6.229 8.455 4.211 1.00 69.50 90 THR A N 1
ATOM 633 C CA . THR A 1 90 ? 5.588 9.772 4.109 1.00 69.50 90 THR A CA 1
ATOM 634 C C . THR A 1 90 ? 6.569 10.810 3.560 1.00 69.50 90 THR A C 1
ATOM 636 O O . THR A 1 90 ? 7.780 10.590 3.567 1.00 69.50 90 THR A O 1
ATOM 639 N N . GLY A 1 91 ? 6.052 11.928 3.036 1.00 63.31 91 GLY A N 1
ATOM 640 C CA . GLY A 1 91 ? 6.854 12.985 2.409 1.00 63.31 91 GLY A CA 1
ATOM 641 C C . GLY A 1 91 ? 7.945 13.589 3.318 1.00 63.31 91 GLY A C 1
ATOM 642 O O . GLY A 1 91 ? 8.028 13.267 4.498 1.00 63.31 91 GLY A O 1
ATOM 643 N N . PRO A 1 92 ? 8.799 14.489 2.796 1.00 59.41 92 PRO A N 1
ATOM 644 C CA . PRO A 1 92 ? 10.011 14.927 3.492 1.00 59.41 92 PRO A CA 1
ATOM 645 C C . PRO A 1 92 ? 9.781 15.493 4.917 1.00 59.41 92 PRO A C 1
ATOM 647 O O . PRO A 1 92 ? 8.930 16.372 5.073 1.00 59.41 92 PRO A O 1
ATOM 650 N N . PRO A 1 93 ? 10.588 15.094 5.928 1.00 62.66 93 PRO A N 1
ATOM 651 C CA . PRO A 1 93 ? 11.618 14.056 5.857 1.00 62.66 93 PRO A CA 1
ATOM 652 C C . PRO A 1 93 ? 10.987 12.665 5.727 1.00 62.66 93 PRO A C 1
ATOM 654 O O . PRO A 1 93 ? 10.095 12.326 6.498 1.00 62.66 93 PRO A O 1
ATOM 657 N N . GLN A 1 94 ? 11.485 11.859 4.784 1.00 67.06 94 GLN A N 1
ATOM 658 C CA . GLN A 1 94 ? 10.979 10.507 4.560 1.00 67.06 94 GLN A CA 1
ATOM 659 C C . GLN A 1 94 ? 11.139 9.676 5.828 1.00 67.06 94 GLN A C 1
ATOM 661 O O . GLN A 1 94 ? 12.253 9.445 6.301 1.00 67.06 94 GLN A O 1
ATOM 666 N N . ARG A 1 95 ? 10.014 9.238 6.382 1.00 68.75 95 ARG A N 1
ATOM 667 C CA . ARG A 1 95 ? 9.968 8.330 7.525 1.00 68.75 95 ARG A CA 1
ATOM 668 C C . ARG A 1 95 ? 9.275 7.064 7.076 1.00 68.75 95 ARG A C 1
ATOM 670 O O . ARG A 1 95 ? 8.195 7.154 6.491 1.00 68.75 95 ARG A O 1
ATOM 677 N N . LEU A 1 96 ? 9.914 5.919 7.330 1.00 72.50 96 LEU A N 1
ATOM 678 C CA . LEU A 1 96 ? 9.266 4.626 7.144 1.00 72.50 96 LEU A CA 1
ATOM 679 C C . LEU A 1 96 ? 8.022 4.641 8.016 1.00 72.50 96 LEU A C 1
ATOM 681 O O . LEU A 1 96 ? 8.121 4.752 9.238 1.00 72.50 96 LEU A O 1
ATOM 685 N N . ALA A 1 97 ? 6.871 4.593 7.369 1.00 74.31 97 ALA A N 1
ATOM 686 C CA . ALA A 1 97 ? 5.617 4.570 8.079 1.00 74.31 97 ALA A CA 1
ATOM 687 C C . ALA A 1 97 ? 5.248 3.113 8.346 1.00 74.31 97 ALA A C 1
ATOM 689 O O . ALA A 1 97 ? 5.019 2.754 9.496 1.00 74.31 97 ALA A O 1
ATOM 690 N N . GLY A 1 98 ? 5.341 2.228 7.354 1.00 77.44 98 GLY A N 1
ATOM 691 C CA . GLY A 1 98 ? 5.175 0.794 7.575 1.00 77.44 98 GLY A CA 1
ATOM 692 C C . GLY A 1 98 ? 5.394 -0.026 6.316 1.00 77.44 98 GLY A C 1
ATOM 693 O O . GLY A 1 98 ? 6.045 0.420 5.369 1.00 77.44 98 GLY A O 1
ATOM 694 N N . THR A 1 99 ? 4.816 -1.219 6.311 1.00 81.25 99 THR A N 1
ATOM 695 C CA . THR A 1 99 ? 4.779 -2.109 5.155 1.00 81.25 99 THR A CA 1
ATOM 696 C C . THR A 1 99 ? 3.338 -2.438 4.785 1.00 81.25 99 THR A C 1
ATOM 698 O O . THR A 1 99 ? 2.429 -2.280 5.598 1.00 81.25 99 THR A O 1
ATOM 701 N N . MET A 1 100 ? 3.099 -2.802 3.530 1.00 79.06 100 MET A N 1
ATOM 702 C CA . MET A 1 100 ? 1.793 -3.233 3.027 1.00 79.06 100 MET A CA 1
ATOM 703 C C . MET A 1 100 ? 1.978 -4.196 1.861 1.00 79.06 100 MET A C 1
ATOM 705 O O . MET A 1 100 ? 3.081 -4.293 1.318 1.00 79.06 100 MET A O 1
ATOM 709 N N . SER A 1 101 ? 0.909 -4.875 1.439 1.00 79.38 101 SER A N 1
ATOM 710 C CA . SER A 1 101 ? 1.022 -5.736 0.266 1.00 79.38 101 SER A CA 1
ATOM 711 C C . SER A 1 101 ? 1.295 -4.926 -1.008 1.00 79.38 101 SER A C 1
ATOM 713 O O . SER A 1 101 ? 0.901 -3.762 -1.109 1.00 79.38 101 SER A O 1
ATOM 715 N N . THR A 1 102 ? 1.931 -5.527 -2.014 1.00 78.75 102 THR A N 1
ATOM 716 C CA . THR A 1 102 ? 2.142 -4.879 -3.324 1.00 78.75 102 THR A CA 1
ATOM 717 C C . THR A 1 102 ? 0.830 -4.380 -3.927 1.00 78.75 102 THR A C 1
ATOM 719 O O . THR A 1 102 ? 0.770 -3.268 -4.445 1.00 78.75 102 THR A O 1
ATOM 722 N N . GLU A 1 103 ? -0.238 -5.169 -3.816 1.00 77.56 103 GLU A N 1
ATOM 723 C CA . GLU A 1 103 ? -1.574 -4.784 -4.272 1.00 77.56 103 GLU A CA 1
ATOM 724 C C . GLU A 1 103 ? -2.092 -3.548 -3.527 1.00 77.56 103 GLU A C 1
ATOM 726 O O . GLU A 1 103 ? -2.540 -2.589 -4.153 1.00 77.56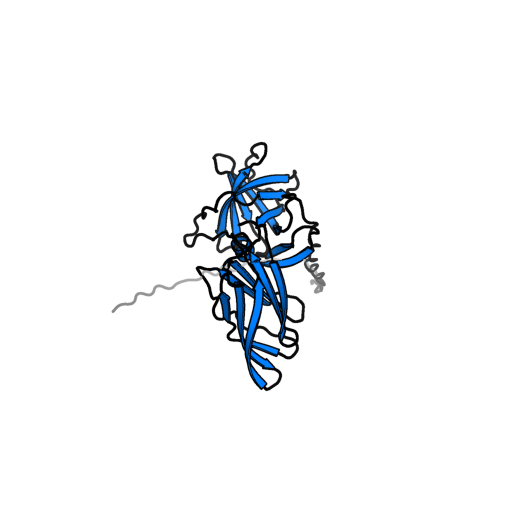 103 GLU A O 1
ATOM 731 N N . GLN A 1 104 ? -1.967 -3.522 -2.199 1.00 76.81 104 GLN A N 1
ATOM 732 C CA . GLN A 1 104 ? -2.355 -2.366 -1.391 1.00 76.81 104 GLN A CA 1
ATOM 733 C C . GLN A 1 104 ? -1.516 -1.134 -1.698 1.00 76.81 104 GLN A C 1
ATOM 735 O O . GLN A 1 104 ? -2.040 -0.021 -1.661 1.00 76.81 104 GLN A O 1
ATOM 740 N N . ALA A 1 105 ? -0.244 -1.313 -2.041 1.00 78.19 105 ALA A N 1
ATOM 741 C CA . ALA A 1 105 ? 0.612 -0.225 -2.475 1.00 78.19 105 ALA A CA 1
ATOM 742 C C . ALA A 1 105 ? 0.123 0.369 -3.800 1.00 78.19 105 ALA A C 1
ATOM 744 O O . ALA A 1 105 ? 0.018 1.590 -3.916 1.00 78.19 105 ALA A O 1
ATOM 745 N N . LEU A 1 106 ? -0.272 -0.468 -4.767 1.00 77.38 106 LEU A N 1
ATOM 746 C CA . LEU A 1 106 ? -0.886 0.013 -6.006 1.00 77.38 106 LEU A CA 1
ATOM 747 C C . LEU A 1 106 ? -2.215 0.736 -5.734 1.00 77.38 106 LEU A C 1
ATOM 749 O O . LEU A 1 106 ? -2.424 1.843 -6.230 1.00 77.38 106 LEU A O 1
ATOM 753 N N . LEU A 1 107 ? -3.087 0.149 -4.906 1.00 76.06 107 LEU A N 1
ATOM 754 C CA . LEU A 1 107 ? -4.378 0.735 -4.524 1.00 76.06 107 LEU A CA 1
ATOM 755 C C . LEU A 1 107 ? -4.203 2.077 -3.801 1.00 76.06 107 LEU A C 1
ATOM 757 O O . LEU A 1 107 ? -4.905 3.039 -4.107 1.00 76.06 107 LEU A O 1
ATOM 761 N N . SER A 1 108 ? -3.215 2.177 -2.907 1.00 72.31 108 SER A N 1
ATOM 762 C CA . SER A 1 108 ? -2.831 3.420 -2.222 1.00 72.31 108 SER A CA 1
ATOM 763 C C . SER A 1 108 ? -2.419 4.502 -3.206 1.00 72.31 108 SER A C 1
ATOM 765 O O . SER A 1 108 ? -2.746 5.671 -3.011 1.00 72.31 108 SER A O 1
ATOM 767 N N . LEU A 1 109 ? -1.733 4.121 -4.284 1.00 71.69 109 LEU A N 1
ATOM 768 C CA . LEU A 1 109 ? -1.343 5.028 -5.357 1.00 71.69 109 LEU A CA 1
ATOM 769 C C . LEU A 1 109 ? -2.502 5.353 -6.324 1.00 71.69 109 LEU A C 1
ATOM 771 O O . LEU A 1 109 ? -2.320 6.084 -7.299 1.00 71.69 109 LEU A O 1
ATOM 775 N N . GLY A 1 110 ? -3.710 4.861 -6.031 1.00 66.25 110 GLY A N 1
ATOM 776 C CA . GLY A 1 110 ? -4.922 5.062 -6.816 1.00 66.25 110 GLY A CA 1
ATOM 777 C C . GLY A 1 110 ? -5.037 4.130 -8.021 1.00 66.25 110 GLY A C 1
ATOM 778 O O . GLY A 1 110 ? -5.871 4.378 -8.896 1.00 66.25 110 GLY A O 1
ATOM 779 N N . TRP A 1 111 ? -4.209 3.087 -8.105 1.00 74.00 111 TRP A N 1
ATOM 780 C CA . TRP A 1 111 ? -4.209 2.137 -9.218 1.00 74.00 111 TRP A CA 1
ATOM 781 C C . TRP A 1 111 ? -5.116 0.964 -8.901 1.00 74.00 111 TRP A C 1
ATOM 783 O O . TRP A 1 111 ? -5.160 0.477 -7.778 1.00 74.00 111 TRP A O 1
ATOM 793 N N . ARG A 1 112 ? -5.834 0.490 -9.914 1.00 64.06 112 ARG A N 1
ATOM 794 C CA . ARG A 1 112 ? -6.713 -0.671 -9.787 1.00 64.06 112 ARG A CA 1
ATOM 795 C C . ARG A 1 112 ? -6.093 -1.833 -10.549 1.00 64.06 112 ARG A C 1
ATOM 797 O O . ARG A 1 112 ? -5.851 -1.656 -11.744 1.00 64.06 112 ARG A O 1
ATOM 804 N N . PRO A 1 113 ? -5.856 -2.996 -9.922 1.00 59.81 113 PRO A N 1
ATOM 805 C CA . PRO A 1 113 ? -5.629 -4.227 -10.672 1.00 59.81 113 PRO A CA 1
ATOM 806 C C . PRO A 1 113 ? -6.787 -4.423 -11.658 1.00 59.81 113 PRO A C 1
ATOM 808 O O . PRO A 1 113 ? -7.922 -4.057 -11.342 1.00 59.81 113 PRO A O 1
ATOM 811 N N . ALA A 1 114 ? -6.521 -4.913 -12.866 1.00 56.84 114 ALA A N 1
ATOM 812 C CA . ALA A 1 114 ? -7.622 -5.271 -13.753 1.00 56.84 114 ALA A CA 1
ATOM 813 C C . ALA A 1 114 ? -8.188 -6.618 -13.298 1.00 56.84 114 ALA A C 1
ATOM 815 O O . ALA A 1 114 ? -7.432 -7.575 -13.118 1.00 56.84 114 ALA A O 1
ATOM 816 N N . ASP A 1 115 ? -9.510 -6.703 -13.149 1.00 52.12 115 ASP A N 1
ATOM 817 C CA . ASP A 1 115 ? -10.189 -7.931 -12.711 1.00 52.12 115 ASP A CA 1
ATOM 818 C C . ASP A 1 115 ? -10.019 -9.094 -13.721 1.00 52.12 115 ASP A C 1
ATOM 820 O O . ASP A 1 115 ? -10.240 -10.255 -13.387 1.00 52.12 115 ASP A O 1
ATOM 824 N N . ASP A 1 116 ? -9.608 -8.799 -14.960 1.00 52.59 116 ASP A N 1
ATOM 825 C CA . ASP A 1 116 ? -9.448 -9.742 -16.075 1.00 52.59 116 ASP A CA 1
ATOM 826 C C . ASP A 1 116 ? -7.982 -10.127 -16.371 1.00 52.59 116 ASP A C 1
ATOM 828 O O . ASP A 1 116 ? -7.694 -10.801 -17.363 1.00 52.59 116 ASP A O 1
ATOM 832 N N . GLY A 1 117 ? -7.037 -9.695 -15.529 1.00 49.66 117 GLY A N 1
ATOM 833 C CA . GLY A 1 117 ? -5.607 -9.951 -15.712 1.00 49.66 117 GLY A CA 1
ATOM 834 C C . GLY A 1 117 ? -4.924 -9.083 -16.777 1.00 49.66 117 GLY A C 1
ATOM 835 O O . GLY A 1 117 ? -3.730 -9.275 -17.040 1.00 49.66 117 GLY A O 1
ATOM 836 N N . THR A 1 118 ? -5.629 -8.118 -17.377 1.00 54.72 118 THR A N 1
ATOM 837 C CA . THR A 1 118 ? -5.037 -7.111 -18.271 1.00 54.72 118 THR A CA 1
ATOM 838 C C . THR A 1 118 ? -4.412 -5.944 -17.485 1.00 54.72 118 THR A C 1
ATOM 840 O O . THR A 1 118 ? -4.406 -5.928 -16.257 1.00 54.72 118 THR A O 1
ATOM 843 N N . THR A 1 119 ? -3.766 -4.984 -18.158 1.00 61.41 119 THR A N 1
ATOM 844 C CA . THR A 1 119 ? -3.190 -3.804 -17.488 1.00 61.41 119 THR A CA 1
ATOM 845 C C . THR A 1 119 ? -4.210 -2.662 -17.447 1.00 61.41 119 THR A C 1
ATOM 847 O O . THR A 1 119 ? -4.618 -2.152 -18.491 1.00 61.41 119 THR A O 1
ATOM 850 N N . SER A 1 120 ? -4.613 -2.222 -16.249 1.00 64.12 120 SER A N 1
ATOM 851 C CA . SER A 1 120 ? -5.529 -1.082 -16.090 1.00 64.12 120 SER A CA 1
ATOM 852 C C . SER A 1 120 ? -4.834 0.239 -16.412 1.00 64.12 120 SER A C 1
ATOM 854 O O . SER A 1 120 ? -3.726 0.507 -15.939 1.00 64.12 120 SER A O 1
ATOM 856 N N . ALA A 1 121 ? -5.501 1.102 -17.180 1.00 65.94 121 ALA A N 1
ATOM 857 C CA . ALA A 1 121 ? -5.027 2.462 -17.420 1.00 65.94 121 ALA A CA 1
ATOM 858 C C . ALA A 1 121 ? -5.080 3.304 -16.135 1.00 65.94 121 ALA A C 1
ATOM 860 O O . ALA A 1 121 ? -6.065 3.266 -15.398 1.00 65.94 121 ALA A O 1
ATOM 861 N N . ILE A 1 122 ? -4.029 4.088 -15.888 1.00 67.56 122 ILE A N 1
ATOM 862 C CA . ILE A 1 122 ? -3.945 4.982 -14.727 1.00 67.56 122 ILE A CA 1
ATOM 863 C C . ILE A 1 122 ? -4.398 6.394 -15.126 1.00 67.56 122 ILE A C 1
ATOM 865 O O . ILE A 1 122 ? -4.165 6.845 -16.253 1.00 67.56 122 ILE A O 1
ATOM 869 N N . ALA A 1 123 ? -5.046 7.106 -14.197 1.00 62.06 123 ALA A N 1
ATOM 870 C CA . ALA A 1 123 ? -5.384 8.516 -14.370 1.00 62.06 123 ALA A CA 1
ATOM 871 C C . ALA A 1 123 ? -4.113 9.355 -14.591 1.00 62.06 123 ALA A C 1
ATOM 873 O O . ALA A 1 123 ? -3.134 9.205 -13.868 1.00 62.06 123 ALA A O 1
ATOM 874 N N . GLN A 1 124 ? -4.132 10.239 -15.589 1.00 61.66 124 GLN A N 1
ATOM 875 C CA . GLN A 1 124 ? -2.970 11.052 -15.950 1.00 61.66 124 GLN A CA 1
ATOM 876 C C . GLN A 1 124 ? -2.970 12.416 -15.223 1.00 61.66 124 GLN A C 1
ATOM 878 O O . GLN A 1 124 ? -4.044 13.007 -15.063 1.00 61.66 124 GLN A O 1
ATOM 883 N N . PRO A 1 125 ? -1.796 12.950 -14.829 1.00 61.97 125 PRO A N 1
ATOM 884 C CA . PRO A 1 125 ? -0.475 12.335 -14.961 1.00 61.97 125 PRO A CA 1
ATOM 885 C C . PRO A 1 125 ? -0.302 11.147 -14.010 1.00 61.97 125 PRO A C 1
ATOM 887 O O . PRO A 1 125 ? -0.679 11.215 -12.840 1.00 61.97 125 PRO A O 1
ATOM 890 N N . GLY A 1 126 ? 0.255 10.062 -14.547 1.00 64.56 126 GLY A N 1
ATOM 891 C CA . GLY A 1 126 ? 0.594 8.891 -13.760 1.00 64.56 126 GLY A CA 1
ATOM 892 C C . GLY A 1 126 ? 1.759 9.152 -12.786 1.00 64.56 126 GLY A C 1
ATOM 893 O O . GLY A 1 126 ? 2.487 10.139 -12.917 1.00 64.56 126 GLY A O 1
ATOM 894 N N . PRO A 1 127 ? 1.958 8.251 -11.821 1.00 73.69 127 PRO A N 1
ATOM 895 C CA . PRO A 1 127 ? 3.105 8.239 -10.913 1.00 73.69 127 PRO A CA 1
ATOM 896 C C . PRO A 1 127 ? 4.429 8.195 -11.664 1.00 73.69 127 PRO A C 1
ATOM 898 O O . PRO A 1 127 ? 4.536 7.591 -12.735 1.00 73.69 127 PRO A O 1
ATOM 901 N N . SER A 1 128 ? 5.458 8.757 -11.043 1.00 81.06 128 SER A N 1
ATOM 902 C CA . SER A 1 128 ? 6.839 8.556 -11.467 1.00 81.06 128 SER A CA 1
ATOM 903 C C . SER A 1 128 ? 7.450 7.383 -10.710 1.00 81.06 128 SER A C 1
ATOM 905 O O . SER A 1 128 ? 7.129 7.129 -9.551 1.00 81.06 128 SER A O 1
ATOM 907 N N . GLY A 1 129 ? 8.337 6.655 -11.371 1.00 85.69 129 GLY A N 1
ATOM 908 C CA . GLY A 1 129 ? 9.045 5.529 -10.794 1.00 85.69 129 GLY A CA 1
ATOM 909 C C . GLY A 1 129 ? 10.537 5.583 -11.075 1.00 85.69 129 GLY A C 1
ATOM 910 O O . GLY A 1 129 ? 10.997 6.231 -12.020 1.00 85.69 129 GLY A O 1
ATOM 911 N N . LEU A 1 130 ? 11.282 4.885 -10.229 1.00 88.38 130 LEU A N 1
ATOM 912 C CA . LEU A 1 130 ? 12.709 4.657 -10.358 1.00 88.38 130 LEU A CA 1
ATOM 913 C C . LEU A 1 130 ? 12.985 3.172 -10.134 1.00 88.38 130 LEU A C 1
ATOM 915 O O . LEU A 1 130 ? 12.625 2.625 -9.091 1.00 88.38 130 LEU A O 1
ATOM 919 N N . LEU A 1 131 ? 13.618 2.526 -11.107 1.00 89.81 131 LEU A N 1
ATOM 920 C CA . LEU A 1 131 ? 14.120 1.164 -10.976 1.00 89.81 131 LEU A CA 1
ATOM 921 C C . LEU A 1 131 ? 15.631 1.228 -10.773 1.00 89.81 131 LEU A C 1
ATOM 923 O O . LEU A 1 131 ? 16.361 1.538 -11.713 1.00 89.81 131 LEU A O 1
ATOM 927 N N . SER A 1 132 ? 16.083 0.925 -9.561 1.00 89.56 132 SER A N 1
ATOM 928 C CA . SER A 1 132 ? 17.502 0.816 -9.238 1.00 89.56 132 SER A CA 1
ATOM 929 C C . SER A 1 132 ? 17.991 -0.601 -9.497 1.00 89.56 132 SER A C 1
ATOM 931 O O . SER A 1 132 ? 17.493 -1.566 -8.909 1.00 89.56 132 SER A O 1
ATOM 933 N N . THR A 1 133 ? 18.974 -0.710 -10.386 1.00 88.25 133 THR A N 1
ATOM 934 C CA . THR A 1 133 ? 19.593 -1.970 -10.811 1.00 88.25 133 THR A CA 1
ATOM 935 C C . THR A 1 133 ? 21.093 -1.938 -10.52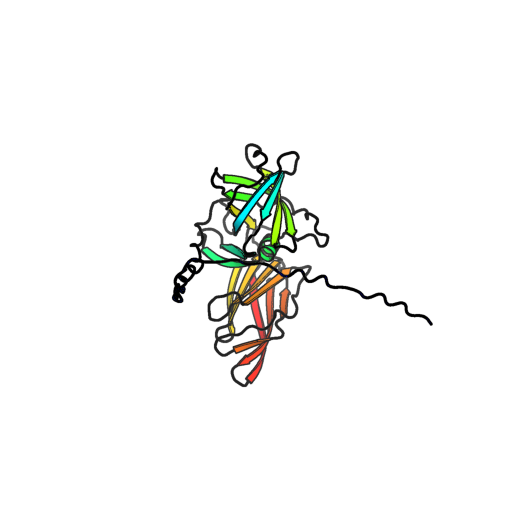4 1.00 88.25 133 THR A C 1
ATOM 937 O O . THR A 1 133 ? 21.665 -0.875 -10.280 1.00 88.25 133 THR A O 1
ATOM 940 N N . ALA A 1 134 ? 21.769 -3.084 -10.621 1.00 85.50 134 ALA A N 1
ATOM 941 C CA . ALA A 1 134 ? 23.229 -3.139 -10.502 1.00 85.50 134 ALA A CA 1
ATOM 942 C C . ALA A 1 134 ? 23.969 -2.288 -11.559 1.00 85.50 134 ALA A C 1
ATOM 944 O O . ALA A 1 134 ? 25.099 -1.867 -11.326 1.00 85.50 134 ALA A O 1
ATOM 945 N N . ASN A 1 135 ? 23.330 -2.019 -12.703 1.00 84.38 135 ASN A N 1
ATOM 946 C CA . ASN A 1 135 ? 23.923 -1.305 -13.837 1.00 84.38 135 ASN A CA 1
ATOM 947 C C . ASN A 1 135 ? 23.550 0.187 -13.876 1.00 84.38 135 ASN A C 1
ATOM 949 O O . ASN A 1 135 ? 23.961 0.895 -14.795 1.00 84.38 135 ASN A O 1
ATOM 953 N N . GLY A 1 136 ? 22.771 0.662 -12.901 1.00 86.00 136 GLY A N 1
ATOM 954 C CA . GLY A 1 136 ? 22.293 2.039 -12.819 1.00 86.00 136 GLY A CA 1
ATOM 955 C C . GLY A 1 136 ? 20.779 2.144 -12.662 1.00 86.00 136 GLY A C 1
ATOM 956 O O . GLY A 1 136 ? 20.057 1.143 -12.624 1.00 86.00 136 GLY A O 1
ATOM 957 N N . ASP A 1 137 ? 20.313 3.386 -12.568 1.00 89.06 137 ASP A N 1
ATOM 958 C CA . ASP A 1 137 ? 18.912 3.714 -12.329 1.00 89.06 137 ASP A CA 1
ATOM 959 C C . ASP A 1 137 ? 18.158 4.008 -13.633 1.00 89.06 137 ASP A C 1
ATOM 961 O O . ASP A 1 137 ? 18.652 4.714 -14.515 1.00 89.06 137 ASP A O 1
ATOM 965 N N . ILE A 1 138 ? 16.918 3.524 -13.723 1.00 89.06 138 ILE A N 1
ATOM 966 C CA . ILE A 1 138 ? 15.995 3.809 -14.827 1.00 89.06 138 ILE A CA 1
ATOM 967 C C . ILE A 1 138 ? 14.807 4.597 -14.274 1.00 89.06 138 ILE A C 1
ATOM 969 O O . ILE A 1 138 ? 13.990 4.056 -13.529 1.00 89.06 138 ILE A O 1
ATOM 973 N N . ALA A 1 139 ? 14.701 5.874 -14.646 1.00 89.06 139 ALA A N 1
ATOM 974 C CA . ALA A 1 139 ? 13.570 6.732 -14.294 1.00 89.06 139 ALA A CA 1
ATOM 975 C C . ALA A 1 139 ? 12.466 6.654 -15.359 1.00 89.06 139 ALA A C 1
ATOM 977 O O . ALA A 1 139 ? 12.740 6.706 -16.561 1.00 89.06 139 ALA A O 1
ATOM 978 N N . PHE A 1 140 ? 11.209 6.560 -14.931 1.00 87.19 140 PHE A N 1
ATOM 979 C CA . PHE A 1 140 ? 10.065 6.397 -15.827 1.00 87.19 140 PHE A CA 1
ATOM 980 C C . PHE A 1 140 ? 8.778 6.995 -15.254 1.00 87.19 140 PHE A C 1
ATOM 982 O O . PHE A 1 140 ? 8.668 7.290 -14.069 1.00 87.19 140 PHE A O 1
ATOM 989 N N . SER A 1 141 ? 7.783 7.152 -16.118 1.00 86.12 141 SER A N 1
ATOM 990 C CA . SER A 1 141 ? 6.388 7.398 -15.759 1.00 86.12 141 SER A CA 1
ATOM 991 C C . SER A 1 141 ? 5.583 6.114 -15.945 1.00 86.12 141 SER A C 1
ATOM 993 O O . SER A 1 141 ? 5.814 5.367 -16.899 1.00 86.12 141 SER A O 1
ATOM 995 N N . VAL A 1 142 ? 4.658 5.834 -15.029 1.00 83.75 142 VAL A N 1
ATOM 996 C CA . VAL A 1 142 ? 3.798 4.647 -15.101 1.00 83.75 142 VAL A CA 1
ATOM 997 C C . VAL A 1 142 ? 2.547 4.979 -15.906 1.00 83.75 142 VAL A C 1
ATOM 999 O O . VAL A 1 142 ? 1.823 5.928 -15.603 1.00 83.75 142 VAL A O 1
ATOM 1002 N N . LEU A 1 143 ? 2.283 4.184 -16.938 1.00 82.38 143 LEU A N 1
ATOM 1003 C CA . LEU A 1 143 ? 1.113 4.321 -17.804 1.00 82.38 143 LEU A CA 1
ATOM 1004 C C . LEU A 1 143 ? 0.007 3.350 -17.390 1.00 82.38 143 LEU A C 1
ATOM 1006 O O . LEU A 1 143 ? -1.170 3.721 -17.366 1.00 82.38 143 LEU A O 1
ATOM 1010 N N . ARG A 1 144 ? 0.392 2.111 -17.061 1.00 81.75 144 ARG A N 1
ATOM 1011 C CA . ARG A 1 144 ? -0.501 1.051 -16.579 1.00 81.75 144 ARG A CA 1
ATOM 1012 C C . ARG A 1 144 ? 0.211 0.178 -15.554 1.00 81.75 144 ARG A C 1
ATOM 1014 O O . ARG A 1 144 ? 1.429 0.028 -15.623 1.00 81.75 144 ARG A O 1
ATOM 1021 N N . ALA A 1 145 ? -0.549 -0.420 -14.644 1.00 80.44 145 ALA A N 1
ATOM 1022 C CA . ALA A 1 145 ? -0.031 -1.345 -13.641 1.00 80.44 145 ALA A CA 1
ATOM 1023 C C . ALA A 1 145 ? -0.975 -2.540 -13.465 1.00 80.44 145 ALA A C 1
ATOM 1025 O O . ALA A 1 145 ? -2.190 -2.399 -13.604 1.00 80.44 145 ALA A O 1
ATOM 1026 N N . ASN A 1 146 ? -0.414 -3.707 -13.159 1.00 80.56 146 ASN A N 1
ATOM 1027 C CA . ASN A 1 146 ? -1.162 -4.904 -12.793 1.00 80.56 146 ASN A CA 1
ATOM 1028 C C . ASN A 1 146 ? -0.359 -5.772 -11.814 1.00 80.56 146 ASN A C 1
ATOM 1030 O O . ASN A 1 146 ? 0.854 -5.896 -11.975 1.00 80.56 146 ASN A O 1
ATOM 1034 N N . VAL A 1 147 ? -1.032 -6.413 -10.857 1.00 79.31 147 VAL A N 1
ATOM 1035 C CA . VAL A 1 147 ? -0.447 -7.474 -10.019 1.00 79.31 147 VAL A CA 1
ATOM 1036 C C . VAL A 1 147 ? -1.069 -8.790 -10.448 1.00 79.31 147 VAL A C 1
ATOM 1038 O O . VAL A 1 147 ? -2.287 -8.948 -10.431 1.00 79.31 147 VAL A O 1
ATOM 1041 N N . ARG A 1 148 ? -0.237 -9.736 -10.869 1.00 78.88 148 ARG A N 1
ATOM 1042 C CA . ARG A 1 148 ? -0.694 -11.088 -11.191 1.00 78.88 148 ARG A CA 1
ATOM 1043 C C . ARG A 1 148 ? -1.000 -11.871 -9.907 1.00 78.88 148 ARG A C 1
ATOM 1045 O O . ARG A 1 148 ? -0.434 -11.554 -8.864 1.00 78.88 148 ARG A O 1
ATOM 1052 N N . PRO A 1 149 ? -1.807 -12.946 -9.978 1.00 75.12 149 PRO A N 1
ATOM 1053 C CA . PRO A 1 149 ? -2.091 -13.797 -8.817 1.00 75.12 149 PRO A CA 1
ATOM 1054 C C . PRO A 1 149 ? -0.846 -14.391 -8.139 1.00 75.12 149 PRO A C 1
ATOM 1056 O O . PRO A 1 149 ? -0.890 -14.730 -6.963 1.00 75.12 149 PRO A O 1
ATOM 1059 N N . ASP A 1 150 ? 0.264 -14.516 -8.871 1.00 75.50 150 ASP A N 1
ATOM 1060 C CA . ASP A 1 150 ? 1.554 -14.985 -8.352 1.00 75.50 150 ASP A CA 1
ATOM 1061 C C . ASP A 1 150 ? 2.385 -13.883 -7.662 1.00 75.50 150 ASP A C 1
ATOM 1063 O O . ASP A 1 150 ? 3.515 -14.136 -7.249 1.00 75.50 150 ASP A O 1
ATOM 1067 N N . GLY A 1 151 ? 1.848 -12.663 -7.538 1.00 73.56 151 GLY A N 1
ATOM 1068 C CA . GLY A 1 151 ? 2.527 -11.511 -6.943 1.00 73.56 151 GLY A CA 1
ATOM 1069 C C . GLY A 1 151 ? 3.389 -10.701 -7.913 1.00 73.56 151 GLY A C 1
ATOM 1070 O O . GLY A 1 151 ? 3.920 -9.656 -7.542 1.00 73.56 151 GLY A O 1
ATOM 1071 N N . THR A 1 152 ? 3.527 -11.135 -9.169 1.00 83.12 152 THR A N 1
ATOM 1072 C CA . THR A 1 152 ? 4.325 -10.411 -10.166 1.00 83.12 152 THR A CA 1
ATOM 1073 C C . THR A 1 152 ? 3.687 -9.065 -10.496 1.00 83.12 152 THR A C 1
ATOM 1075 O O . THR A 1 152 ? 2.545 -9.004 -10.958 1.00 83.12 152 THR A O 1
ATOM 1078 N N . LEU A 1 153 ? 4.456 -7.987 -10.345 1.00 85.81 153 LEU A N 1
ATOM 1079 C CA . LEU A 1 153 ? 4.054 -6.645 -10.746 1.00 85.81 153 LEU A CA 1
ATOM 1080 C C . LEU A 1 153 ? 4.441 -6.403 -12.210 1.00 85.81 153 LEU A C 1
ATOM 1082 O O . LEU A 1 153 ? 5.603 -6.520 -12.594 1.00 85.81 153 LEU A O 1
ATOM 1086 N N . VAL A 1 154 ? 3.464 -6.041 -13.035 1.00 87.38 154 VAL A N 1
ATOM 1087 C CA . VAL A 1 154 ? 3.656 -5.692 -14.446 1.00 87.38 154 VAL A CA 1
ATOM 1088 C C . VAL A 1 154 ? 3.305 -4.226 -14.636 1.00 87.38 154 VAL A C 1
ATOM 1090 O O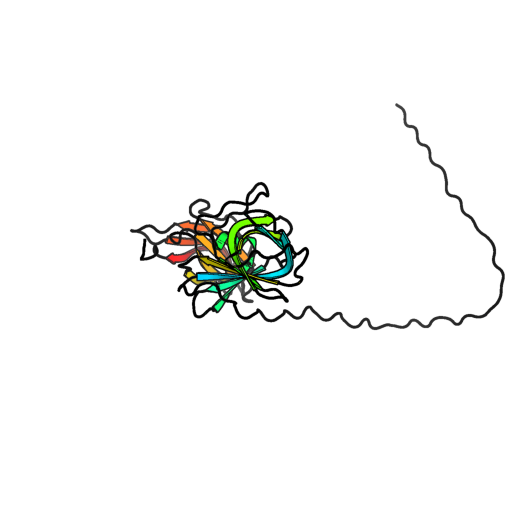 . VAL A 1 154 ? 2.176 -3.816 -14.371 1.00 87.38 154 VAL A O 1
ATOM 1093 N N . LEU A 1 155 ? 4.267 -3.445 -15.116 1.00 88.06 155 LEU A N 1
ATOM 1094 C CA . LEU A 1 155 ? 4.116 -2.025 -15.397 1.00 88.06 155 LEU A CA 1
ATOM 1095 C C . LEU A 1 155 ? 4.309 -1.778 -16.891 1.00 88.06 155 LEU A C 1
ATOM 1097 O O . LEU A 1 155 ? 5.318 -2.178 -17.471 1.00 88.06 155 LEU A O 1
ATOM 1101 N N . ASP A 1 156 ? 3.363 -1.073 -17.498 1.00 88.44 156 ASP A N 1
ATOM 1102 C CA . ASP A 1 156 ? 3.596 -0.423 -18.781 1.00 88.44 156 ASP A CA 1
ATOM 1103 C C . ASP A 1 156 ? 4.099 0.996 -18.465 1.00 88.44 156 ASP A C 1
ATOM 1105 O O . ASP A 1 156 ? 3.424 1.761 -17.767 1.00 88.44 156 ASP A O 1
ATOM 1109 N N . ILE A 1 157 ? 5.302 1.331 -18.921 1.00 88.62 157 ILE A N 1
ATOM 1110 C CA . ILE A 1 157 ? 6.041 2.533 -18.528 1.00 88.62 157 ILE A CA 1
ATOM 1111 C C . ILE A 1 157 ? 6.484 3.345 -19.745 1.00 88.62 157 ILE A C 1
ATOM 1113 O O . ILE A 1 157 ? 6.665 2.817 -20.843 1.00 88.62 157 ILE A O 1
ATOM 1117 N N . ARG A 1 158 ? 6.720 4.639 -19.523 1.00 89.25 158 ARG A N 1
ATOM 1118 C CA . ARG A 1 158 ? 7.419 5.519 -20.462 1.00 89.25 158 ARG A CA 1
ATOM 1119 C C . ARG A 1 158 ? 8.674 6.091 -19.796 1.00 89.25 158 ARG A C 1
ATOM 1121 O O . ARG A 1 158 ? 8.534 6.749 -18.762 1.00 89.25 158 ARG A O 1
ATOM 1128 N N . PRO A 1 159 ? 9.876 5.864 -20.351 1.00 88.69 159 PRO A N 1
ATOM 1129 C CA . PRO A 1 159 ? 11.126 6.321 -19.752 1.00 88.69 159 PRO A CA 1
ATOM 1130 C C . PRO A 1 159 ? 11.208 7.853 -19.742 1.00 88.69 159 PRO A C 1
ATOM 1132 O O . PRO A 1 159 ? 10.700 8.521 -20.641 1.00 88.69 159 PRO A O 1
ATOM 1135 N N . LEU A 1 160 ? 11.857 8.412 -18.718 1.00 85.00 160 LEU A N 1
ATOM 1136 C CA . LEU A 1 160 ? 12.100 9.857 -18.562 1.00 85.00 160 LEU A CA 1
ATOM 1137 C C . LEU A 1 160 ? 13.492 10.280 -19.073 1.00 85.00 160 LEU A C 1
ATOM 1139 O O . LEU A 1 160 ? 13.980 11.363 -18.759 1.00 85.00 160 LEU A O 1
ATOM 1143 N N . GLY A 1 161 ? 14.137 9.419 -19.855 1.00 85.19 161 GLY A N 1
ATOM 1144 C CA . GLY A 1 161 ? 15.467 9.609 -20.422 1.00 85.19 161 GLY A CA 1
ATOM 1145 C C . GLY A 1 161 ? 15.632 8.765 -21.688 1.00 85.19 161 GLY A C 1
ATOM 1146 O O . GLY A 1 161 ? 14.628 8.448 -22.330 1.00 85.19 161 GLY A O 1
ATOM 1147 N N . PRO A 1 162 ? 16.872 8.391 -22.056 1.00 84.81 162 PRO A N 1
ATOM 1148 C CA . PRO A 1 162 ? 17.109 7.462 -23.155 1.00 84.81 162 PRO A CA 1
ATOM 1149 C C . PRO A 1 162 ? 16.289 6.182 -22.985 1.00 84.81 162 PRO A C 1
ATOM 1151 O O . PRO A 1 162 ? 16.118 5.691 -21.866 1.00 84.81 162 PRO A O 1
ATOM 1154 N N . GLU A 1 163 ? 15.790 5.641 -24.094 1.00 86.88 163 GLU A N 1
ATOM 1155 C CA . GLU A 1 163 ? 15.064 4.377 -24.068 1.00 86.88 163 GLU A CA 1
ATOM 1156 C C . GLU A 1 163 ? 15.991 3.254 -23.564 1.00 86.88 163 GLU A C 1
ATOM 1158 O O . GLU A 1 163 ? 17.069 3.055 -24.135 1.00 86.88 163 GLU A O 1
ATOM 1163 N N . PRO A 1 164 ? 15.624 2.536 -22.485 1.00 86.00 164 PRO A N 1
ATOM 1164 C CA . PRO A 1 164 ? 16.430 1.431 -21.987 1.00 86.00 164 PRO A CA 1
ATOM 1165 C C . PRO A 1 164 ? 16.396 0.260 -22.974 1.00 86.00 164 PRO A C 1
ATOM 1167 O O . PRO A 1 164 ? 15.374 -0.014 -23.601 1.00 86.00 164 PRO A O 1
ATOM 1170 N N . ALA A 1 165 ? 17.510 -0.464 -23.085 1.00 87.62 165 ALA A N 1
ATOM 1171 C CA . ALA A 1 165 ? 17.571 -1.681 -23.887 1.00 87.62 165 ALA A CA 1
ATOM 1172 C C . ALA A 1 165 ? 16.708 -2.799 -23.279 1.00 87.62 165 ALA A C 1
ATOM 1174 O O . ALA A 1 165 ? 16.511 -2.853 -22.066 1.00 87.62 165 ALA A O 1
ATOM 1175 N N . THR A 1 166 ? 16.253 -3.731 -24.118 1.00 91.06 166 THR A N 1
ATOM 1176 C CA . THR A 1 166 ? 15.617 -4.970 -23.658 1.00 91.06 166 THR A CA 1
ATOM 1177 C C . THR A 1 166 ? 16.590 -5.751 -22.784 1.00 91.06 166 THR A C 1
ATOM 1179 O O . THR A 1 166 ? 17.734 -5.991 -23.169 1.00 91.06 166 THR A O 1
ATOM 1182 N N . VAL A 1 167 ? 16.114 -6.177 -21.619 1.00 91.56 167 VAL A N 1
ATOM 1183 C CA . VAL A 1 167 ? 16.874 -6.937 -20.631 1.00 91.56 167 VAL A CA 1
ATOM 1184 C C . VAL A 1 167 ? 16.005 -8.086 -20.139 1.00 91.56 167 VAL A C 1
ATOM 1186 O O . VAL A 1 167 ? 14.929 -7.877 -19.581 1.00 91.56 167 VAL A O 1
ATOM 1189 N N . SER A 1 168 ? 16.476 -9.317 -20.333 1.00 89.88 168 SER A N 1
ATOM 1190 C CA . SER A 1 168 ? 15.761 -10.520 -19.891 1.00 89.88 168 SER A CA 1
ATOM 1191 C C . SER A 1 168 ? 15.773 -10.705 -18.374 1.00 89.88 168 SER A C 1
ATOM 1193 O O . SER A 1 168 ? 14.906 -11.397 -17.855 1.00 89.88 168 SER A O 1
ATOM 1195 N N . SER A 1 169 ? 16.751 -10.116 -17.680 1.00 91.38 169 SER A N 1
ATOM 1196 C CA . SER A 1 169 ? 16.864 -10.098 -16.220 1.00 91.38 169 SER A CA 1
ATOM 1197 C C . SER A 1 169 ? 17.871 -9.027 -15.787 1.00 91.38 169 SER A C 1
ATOM 1199 O O . SER A 1 169 ? 18.988 -8.973 -16.305 1.00 91.38 169 SER A O 1
ATOM 1201 N N . PHE A 1 170 ? 17.473 -8.174 -14.848 1.00 89.25 170 PHE A N 1
ATOM 1202 C CA . PHE A 1 170 ? 18.350 -7.250 -14.128 1.00 89.25 170 PHE A CA 1
ATOM 1203 C C . PHE A 1 170 ? 18.941 -7.888 -12.864 1.00 89.25 170 PHE A C 1
ATOM 1205 O O . PHE A 1 170 ? 19.821 -7.291 -12.241 1.00 89.25 170 PHE A O 1
ATOM 1212 N N . GLY A 1 171 ? 18.471 -9.079 -12.479 1.00 88.56 171 GLY A N 1
ATOM 1213 C CA . GLY A 1 171 ? 18.714 -9.641 -11.157 1.00 88.56 171 GLY A CA 1
ATOM 1214 C C . GLY A 1 171 ? 18.000 -8.825 -10.071 1.00 88.56 171 GLY A C 1
ATOM 1215 O O . GLY A 1 171 ? 17.002 -8.162 -10.364 1.00 88.56 171 GLY A O 1
ATOM 1216 N N . PRO A 1 172 ? 18.497 -8.842 -8.822 1.00 88.75 172 PRO A N 1
ATOM 1217 C CA . PRO A 1 172 ? 17.864 -8.125 -7.723 1.00 88.75 172 PRO A CA 1
ATOM 1218 C C . PRO A 1 172 ? 17.762 -6.621 -7.987 1.00 88.75 172 PRO A C 1
ATOM 1220 O O . PRO A 1 172 ? 18.754 -5.964 -8.311 1.00 88.75 172 PRO A O 1
ATOM 1223 N N . VAL A 1 173 ? 16.565 -6.066 -7.794 1.00 89.56 173 VAL A N 1
ATOM 1224 C CA . VAL A 1 173 ? 16.271 -4.645 -8.028 1.00 89.56 173 VAL A CA 1
ATOM 1225 C C . VAL A 1 173 ? 15.515 -4.014 -6.865 1.00 89.56 173 VAL A C 1
ATOM 1227 O O . VAL A 1 173 ? 14.874 -4.690 -6.052 1.00 89.56 173 VAL A O 1
ATOM 1230 N N . VAL A 1 174 ? 15.551 -2.683 -6.823 1.00 88.44 174 VAL A N 1
ATOM 1231 C CA . VAL A 1 174 ? 14.680 -1.872 -5.968 1.00 88.44 174 VAL A CA 1
ATOM 1232 C C . VAL A 1 174 ? 13.806 -0.996 -6.857 1.00 88.44 174 VAL A C 1
ATOM 1234 O O . VAL A 1 174 ? 14.304 -0.153 -7.598 1.00 88.44 174 VAL A O 1
ATOM 1237 N N . LEU A 1 175 ? 12.494 -1.195 -6.772 1.00 87.81 175 LEU A N 1
ATOM 1238 C CA . LEU A 1 175 ? 11.494 -0.353 -7.411 1.00 87.81 175 LEU A CA 1
ATOM 1239 C C . LEU A 1 175 ? 11.024 0.708 -6.412 1.00 87.81 175 LEU A C 1
ATOM 1241 O O . LEU A 1 175 ? 10.530 0.371 -5.339 1.00 87.81 175 LEU A O 1
ATOM 1245 N N . THR A 1 176 ? 11.136 1.980 -6.782 1.00 86.38 176 THR A N 1
ATOM 1246 C CA . THR A 1 176 ? 10.554 3.102 -6.038 1.00 86.38 176 THR A CA 1
ATOM 1247 C C . THR A 1 176 ? 9.459 3.752 -6.870 1.00 86.38 176 THR A C 1
ATOM 1249 O O . THR A 1 176 ? 9.679 4.058 -8.040 1.00 86.38 176 THR A O 1
ATOM 1252 N N . LEU A 1 177 ? 8.291 3.978 -6.277 1.00 83.31 177 LEU A N 1
ATOM 1253 C CA . LEU A 1 177 ? 7.141 4.617 -6.910 1.00 83.31 177 LEU A CA 1
ATOM 1254 C C . LEU A 1 177 ? 6.723 5.837 -6.088 1.00 83.31 177 LEU A C 1
ATOM 1256 O O . LEU A 1 177 ? 6.511 5.738 -4.880 1.00 83.31 177 LEU A O 1
ATOM 1260 N N . ASP A 1 178 ? 6.593 6.972 -6.763 1.00 78.06 178 ASP A N 1
ATOM 1261 C CA . ASP A 1 178 ? 6.155 8.252 -6.218 1.00 78.06 178 ASP A CA 1
ATOM 1262 C C . ASP A 1 178 ? 4.921 8.723 -6.996 1.00 78.06 178 ASP A C 1
ATOM 1264 O O . ASP A 1 178 ? 4.963 8.846 -8.224 1.00 78.06 178 ASP A O 1
ATOM 1268 N N . GLY A 1 179 ? 3.803 8.988 -6.319 1.00 65.62 179 GLY A N 1
ATOM 1269 C CA . GLY A 1 179 ? 2.617 9.394 -7.074 1.00 65.62 179 GLY A CA 1
ATOM 1270 C C . GLY A 1 179 ? 1.434 10.002 -6.356 1.00 65.62 179 GLY A C 1
ATOM 1271 O O . GLY A 1 179 ? 0.530 10.457 -7.052 1.00 65.62 179 GLY A O 1
ATOM 1272 N N . VAL A 1 180 ? 1.387 10.063 -5.023 1.00 61.50 180 VAL A N 1
ATOM 1273 C CA . VAL A 1 180 ? 0.202 10.632 -4.358 1.00 61.50 180 VAL A CA 1
ATOM 1274 C C . VAL A 1 180 ? 0.577 11.763 -3.430 1.00 61.50 180 VAL A C 1
ATOM 1276 O O . VAL A 1 180 ? 1.051 11.533 -2.322 1.00 61.50 180 VAL A O 1
ATOM 1279 N N . ALA A 1 181 ? 0.314 12.986 -3.886 1.00 55.31 181 ALA A N 1
ATOM 1280 C CA . ALA A 1 181 ? 0.343 14.175 -3.052 1.00 55.31 181 ALA A CA 1
ATOM 1281 C C . ALA A 1 181 ? -0.795 14.146 -2.016 1.00 55.31 181 ALA A C 1
ATOM 1283 O O . ALA A 1 181 ? -1.926 13.793 -2.341 1.00 55.31 181 ALA A O 1
ATOM 1284 N N . GLY A 1 182 ? -0.510 14.595 -0.795 1.00 57.38 182 GLY A N 1
ATOM 1285 C CA . GLY A 1 182 ? -1.513 14.842 0.243 1.00 57.38 182 GLY A CA 1
ATOM 1286 C C . GLY A 1 182 ? -1.771 13.688 1.209 1.00 57.38 182 GLY A C 1
ATOM 1287 O O . GLY A 1 182 ? -2.809 13.703 1.868 1.00 57.38 182 GLY A O 1
ATOM 1288 N N . ALA A 1 183 ? -0.845 12.729 1.322 1.00 67.62 183 ALA A N 1
ATOM 1289 C CA . ALA A 1 183 ? -0.995 11.600 2.234 1.00 67.62 183 ALA A CA 1
ATOM 1290 C C . ALA A 1 183 ? -1.193 12.054 3.689 1.00 67.62 183 ALA A C 1
ATOM 1292 O O . ALA A 1 183 ? -0.377 12.817 4.213 1.00 67.62 183 ALA A O 1
ATOM 1293 N N . VAL A 1 184 ? -2.246 11.565 4.348 1.00 73.50 184 VAL A N 1
ATOM 1294 C CA . VAL A 1 184 ? -2.449 11.751 5.794 1.00 73.50 184 VAL A CA 1
ATOM 1295 C C . VAL A 1 184 ? -2.274 10.399 6.469 1.00 73.50 184 VAL A C 1
ATOM 1297 O O . VAL A 1 184 ? -3.016 9.474 6.158 1.00 73.50 184 VAL A O 1
ATOM 1300 N N . ASP A 1 185 ? -1.305 10.299 7.376 1.00 79.50 185 ASP A N 1
ATOM 1301 C CA . ASP A 1 185 ? -1.069 9.114 8.204 1.00 79.50 185 ASP A CA 1
ATOM 1302 C C . ASP A 1 185 ? -1.603 9.369 9.618 1.00 79.50 185 ASP A C 1
ATOM 1304 O O . ASP A 1 185 ? -1.151 10.288 10.307 1.00 79.50 185 ASP A O 1
ATOM 1308 N N . VAL A 1 186 ? -2.600 8.590 10.034 1.00 85.25 186 VAL A N 1
ATOM 1309 C CA . VAL A 1 186 ? -3.214 8.671 11.363 1.00 85.25 186 VAL A CA 1
ATOM 1310 C C . VAL A 1 186 ? -3.040 7.335 12.061 1.00 85.25 186 VAL A C 1
ATOM 1312 O O . VAL A 1 186 ? -3.613 6.339 11.631 1.00 85.25 186 VAL A O 1
ATOM 1315 N N . VAL A 1 187 ? -2.304 7.328 13.172 1.00 87.88 187 VAL A N 1
ATOM 1316 C CA . VAL A 1 187 ? -2.172 6.158 14.047 1.00 87.88 187 VAL A CA 1
ATOM 1317 C C . VAL A 1 187 ? -2.996 6.371 15.309 1.00 87.88 187 VAL A C 1
ATOM 1319 O O . VAL A 1 187 ? -2.934 7.438 15.923 1.00 87.88 187 VAL A O 1
ATOM 1322 N N . ARG A 1 188 ? -3.765 5.357 15.702 1.00 91.06 188 ARG A N 1
ATOM 1323 C CA . ARG A 1 188 ? -4.626 5.401 16.883 1.00 91.06 188 ARG A CA 1
ATOM 1324 C C . ARG A 1 188 ? -4.736 4.031 17.539 1.00 91.06 188 ARG A C 1
ATOM 1326 O O . ARG A 1 188 ? -5.158 3.084 16.886 1.00 91.06 188 ARG A O 1
ATOM 1333 N N . GLU A 1 189 ? -4.461 3.954 18.837 1.00 92.88 189 GLU A N 1
ATOM 1334 C CA . GLU A 1 189 ? -4.801 2.781 19.648 1.00 92.88 189 GLU A CA 1
ATOM 1335 C C . GLU A 1 189 ? -6.326 2.671 19.811 1.00 92.88 189 GLU A C 1
ATOM 1337 O O . GLU A 1 189 ? -6.999 3.654 20.146 1.00 92.88 189 GLU A O 1
ATOM 1342 N N . VAL A 1 190 ? -6.873 1.488 19.526 1.00 93.69 190 VAL A N 1
ATOM 1343 C CA . VAL A 1 190 ? -8.325 1.225 19.545 1.00 93.69 190 VAL A CA 1
ATOM 1344 C C . VAL A 1 190 ? -8.728 0.226 20.628 1.00 93.69 190 VAL A C 1
ATOM 1346 O O . VAL A 1 190 ? -9.858 0.284 21.110 1.00 93.69 190 VAL A O 1
ATOM 1349 N N . ALA A 1 191 ? -7.801 -0.641 21.037 1.00 92.81 191 ALA A N 1
ATOM 1350 C CA . ALA A 1 191 ? -7.932 -1.590 22.138 1.00 92.81 191 ALA A CA 1
ATOM 1351 C C . ALA A 1 191 ? -6.529 -1.909 22.705 1.00 92.81 191 ALA A C 1
ATOM 1353 O O . ALA A 1 191 ? -5.545 -1.636 22.015 1.00 92.81 191 ALA A O 1
ATOM 1354 N N . PRO A 1 192 ? -6.404 -2.483 23.919 1.00 92.56 192 PRO A N 1
ATOM 1355 C CA . PRO A 1 192 ? -5.110 -2.820 24.521 1.00 92.56 192 PRO A CA 1
ATOM 1356 C C . PRO A 1 192 ? -4.184 -3.629 23.600 1.00 92.56 192 PRO A C 1
ATOM 1358 O O . PRO A 1 192 ? -4.433 -4.800 23.306 1.00 92.56 192 PRO A O 1
ATOM 1361 N N . GLY A 1 193 ? -3.097 -2.997 23.150 1.00 91.31 193 GLY A N 1
ATOM 1362 C CA . GLY A 1 193 ? -2.123 -3.620 22.245 1.00 91.31 193 GLY A CA 1
ATOM 1363 C C . GLY A 1 193 ? -2.590 -3.745 20.790 1.00 91.31 193 GLY A C 1
ATOM 1364 O O . GLY A 1 193 ? -1.937 -4.430 20.012 1.00 91.31 193 GLY A O 1
ATOM 1365 N N . ILE A 1 194 ? -3.694 -3.091 20.410 1.00 93.44 194 ILE A N 1
ATOM 1366 C CA . ILE A 1 194 ? -4.192 -3.034 19.032 1.00 93.44 194 ILE A CA 1
ATOM 1367 C C . ILE A 1 194 ? -4.276 -1.578 18.591 1.00 93.44 194 ILE A C 1
ATOM 1369 O O . ILE A 1 194 ? -5.046 -0.772 19.125 1.00 93.44 194 ILE A O 1
ATOM 1373 N N . SER A 1 195 ? -3.511 -1.248 17.557 1.00 93.88 195 SER A N 1
ATOM 1374 C CA . SER A 1 195 ? -3.538 0.064 16.922 1.00 93.88 195 SER A CA 1
ATOM 1375 C C . SER A 1 195 ? -4.094 -0.014 15.513 1.00 93.88 195 SER A C 1
ATOM 1377 O O . SER A 1 195 ? -3.953 -1.006 14.814 1.00 93.88 195 SER A O 1
ATOM 1379 N N . THR A 1 196 ? -4.710 1.069 15.069 1.00 92.19 196 THR A N 1
ATOM 1380 C CA . THR A 1 196 ? -5.075 1.278 13.673 1.00 92.19 196 THR A CA 1
ATOM 1381 C C . THR A 1 196 ? -4.158 2.318 13.068 1.00 92.19 196 THR A C 1
ATOM 1383 O O . THR A 1 196 ? -3.807 3.302 13.723 1.00 92.19 196 THR A O 1
ATOM 1386 N N . ARG A 1 197 ? -3.789 2.113 11.809 1.00 89.62 197 ARG A N 1
ATOM 1387 C CA . ARG A 1 197 ? -3.137 3.114 10.979 1.00 89.62 197 ARG A CA 1
ATOM 1388 C C . ARG A 1 197 ? -3.988 3.375 9.748 1.00 89.62 197 ARG A C 1
ATOM 1390 O O . ARG A 1 197 ? -4.262 2.457 8.983 1.00 89.62 197 ARG A O 1
ATOM 1397 N N . VAL A 1 198 ? -4.391 4.623 9.549 1.00 87.75 198 VAL A N 1
ATOM 1398 C CA . VAL A 1 198 ? -5.155 5.063 8.381 1.00 87.75 198 VAL A CA 1
ATOM 1399 C C . VAL A 1 198 ? -4.274 5.939 7.509 1.00 87.75 198 VAL A C 1
ATOM 1401 O O . VAL A 1 198 ? -3.812 6.990 7.945 1.00 87.75 198 VAL A O 1
ATOM 1404 N N . ILE A 1 199 ? -4.096 5.510 6.267 1.00 82.69 199 ILE A N 1
ATOM 1405 C CA . ILE A 1 199 ? -3.293 6.167 5.245 1.00 82.69 199 ILE A CA 1
ATOM 1406 C C . ILE A 1 199 ? -4.263 6.723 4.213 1.00 82.69 199 ILE A C 1
ATOM 1408 O O . ILE A 1 199 ? -4.779 5.985 3.377 1.00 82.69 199 ILE A O 1
ATOM 1412 N N . VAL A 1 200 ? -4.556 8.015 4.289 1.00 80.62 200 VAL A N 1
ATOM 1413 C CA . VAL A 1 200 ? -5.462 8.682 3.350 1.00 80.62 200 VAL A CA 1
ATOM 1414 C C . VAL A 1 200 ? -4.710 8.988 2.065 1.00 80.62 200 VAL A C 1
ATOM 1416 O O . VAL A 1 200 ? -3.666 9.637 2.101 1.00 80.62 200 VAL A O 1
ATOM 1419 N N . THR A 1 201 ? -5.250 8.550 0.934 1.00 76.25 201 THR A N 1
ATOM 1420 C CA . THR A 1 201 ? -4.630 8.685 -0.384 1.00 76.25 201 THR A CA 1
ATOM 1421 C C . THR A 1 201 ? -5.656 9.060 -1.465 1.00 76.25 201 THR A C 1
ATOM 1423 O O . THR A 1 201 ? -6.822 9.373 -1.190 1.00 76.25 201 THR A O 1
ATOM 1426 N N . GLY A 1 202 ? -5.210 9.058 -2.724 1.00 68.62 202 GLY A N 1
ATOM 1427 C CA . GLY A 1 202 ? -6.038 9.303 -3.899 1.00 68.62 202 GLY A CA 1
ATOM 1428 C C . GLY A 1 202 ? -6.301 10.780 -4.198 1.00 68.62 202 GLY A C 1
ATOM 1429 O O . GLY A 1 202 ? -6.058 11.683 -3.394 1.00 68.62 202 GLY A O 1
ATOM 1430 N N . LYS A 1 203 ? -6.846 11.043 -5.392 1.00 67.62 203 LYS A N 1
ATOM 1431 C CA . LYS A 1 203 ? -7.255 12.393 -5.803 1.00 67.62 203 LYS A CA 1
ATOM 1432 C C . LYS A 1 203 ? -8.314 12.918 -4.823 1.00 67.62 203 LYS A C 1
ATOM 1434 O O . LYS A 1 203 ? -9.295 12.226 -4.558 1.00 67.62 203 LYS A O 1
ATOM 1439 N N . ARG A 1 204 ? -8.126 14.136 -4.301 1.00 71.62 204 ARG A N 1
ATOM 1440 C CA . ARG A 1 204 ? -8.999 14.769 -3.288 1.00 71.62 204 ARG A CA 1
ATOM 1441 C C . ARG A 1 204 ? -9.067 14.049 -1.934 1.00 71.62 204 ARG A C 1
ATOM 1443 O O . ARG A 1 204 ? -10.000 14.310 -1.177 1.00 71.62 204 ARG A O 1
ATOM 1450 N N . ASN A 1 205 ? -8.115 13.172 -1.605 1.00 75.81 205 ASN A N 1
ATOM 1451 C CA . ASN A 1 205 ? -8.104 12.434 -0.336 1.00 75.81 205 ASN A CA 1
ATOM 1452 C C . ASN A 1 205 ? -9.383 11.592 -0.133 1.00 75.81 205 ASN A C 1
ATOM 1454 O O . ASN A 1 205 ? -9.986 11.600 0.938 1.00 75.81 205 ASN A O 1
ATOM 1458 N N . GLN A 1 206 ? -9.867 10.922 -1.182 1.00 79.75 206 GLN A N 1
ATOM 1459 C CA . GLN A 1 206 ? -11.122 10.145 -1.158 1.00 79.75 206 GLN A CA 1
ATOM 1460 C C . GLN A 1 206 ? -10.908 8.625 -1.079 1.00 79.75 206 GLN A C 1
ATOM 1462 O O . GLN A 1 206 ? -11.839 7.854 -1.319 1.00 79.75 206 GLN A O 1
ATOM 1467 N N . GLN A 1 207 ? -9.688 8.197 -0.765 1.00 83.12 207 GLN A N 1
ATOM 1468 C CA . GLN A 1 207 ? -9.300 6.800 -0.599 1.00 83.12 207 GLN A CA 1
ATOM 1469 C C . GLN A 1 207 ? -8.531 6.658 0.712 1.00 83.12 207 GLN A C 1
ATOM 1471 O O . GLN A 1 207 ? -7.931 7.626 1.187 1.00 83.12 207 GLN A O 1
ATOM 1476 N N . ALA A 1 208 ? -8.555 5.472 1.307 1.00 84.69 208 ALA A N 1
ATOM 1477 C CA . ALA A 1 208 ? -7.704 5.169 2.440 1.00 84.69 208 ALA A CA 1
ATOM 1478 C C . ALA A 1 208 ? -7.300 3.695 2.469 1.00 84.69 208 ALA A C 1
ATOM 1480 O O . ALA A 1 208 ? -8.102 2.812 2.164 1.00 84.69 208 ALA A O 1
ATOM 1481 N N . VAL A 1 209 ? -6.069 3.442 2.903 1.00 85.44 209 VAL A N 1
ATOM 1482 C CA . VAL A 1 209 ? -5.651 2.132 3.403 1.00 85.44 209 VAL A CA 1
ATOM 1483 C C . VAL A 1 209 ? -5.744 2.140 4.917 1.00 85.44 209 VAL A C 1
ATOM 1485 O O . VAL A 1 209 ? -5.333 3.099 5.568 1.00 85.44 209 VAL A O 1
ATOM 1488 N N . VAL A 1 210 ? -6.313 1.081 5.476 1.00 88.88 210 VAL A N 1
ATOM 1489 C CA . VAL A 1 210 ? -6.489 0.909 6.914 1.00 88.88 210 VAL A CA 1
ATOM 1490 C C . VAL A 1 210 ? -5.778 -0.358 7.326 1.00 88.88 210 VAL A C 1
ATOM 1492 O O . VAL A 1 210 ? -6.136 -1.441 6.879 1.00 88.88 210 VAL A O 1
ATOM 1495 N N . GLN A 1 211 ? -4.771 -0.199 8.172 1.00 89.44 211 GLN A N 1
ATOM 1496 C CA . GLN A 1 211 ? -3.988 -1.285 8.739 1.00 89.44 211 GLN A CA 1
ATOM 1497 C C . GLN A 1 211 ? -4.354 -1.442 10.207 1.00 89.44 211 GLN A C 1
ATOM 1499 O O . GLN A 1 211 ? -4.525 -0.445 10.913 1.00 89.44 211 GLN A O 1
ATOM 1504 N N . ILE A 1 212 ? -4.442 -2.680 10.670 1.00 91.06 212 ILE A N 1
ATOM 1505 C CA . ILE A 1 212 ? -4.590 -3.015 12.078 1.00 91.06 212 ILE A CA 1
ATOM 1506 C C . ILE A 1 212 ? -3.296 -3.687 12.514 1.00 91.06 212 ILE A C 1
ATOM 1508 O O . ILE A 1 212 ? -2.828 -4.656 11.915 1.00 91.06 212 ILE A O 1
ATOM 1512 N N . VAL A 1 213 ? -2.684 -3.087 13.521 1.00 90.12 213 VAL A N 1
ATOM 1513 C CA . VAL A 1 213 ? -1.339 -3.370 13.990 1.00 90.12 213 VAL A CA 1
ATOM 1514 C C . VAL A 1 213 ? -1.453 -4.017 15.359 1.00 90.12 213 VAL A C 1
ATOM 1516 O O . VAL A 1 213 ? -2.091 -3.458 16.257 1.00 90.12 213 VAL A O 1
ATOM 1519 N N . GLY A 1 214 ? -0.848 -5.193 15.485 1.00 89.31 214 GLY A N 1
ATOM 1520 C CA . GLY A 1 214 ? -0.772 -5.940 16.730 1.00 89.31 214 GLY A CA 1
ATOM 1521 C C . GLY A 1 214 ? 0.241 -5.360 17.724 1.00 89.31 214 GLY A C 1
ATOM 1522 O O . GLY A 1 214 ? 0.898 -4.348 17.450 1.00 89.31 214 GLY A O 1
ATOM 1523 N N . PRO A 1 215 ? 0.412 -6.017 18.882 1.00 88.75 215 PRO A N 1
ATOM 1524 C CA . PRO A 1 215 ? 1.253 -5.518 19.971 1.00 88.75 215 PRO A CA 1
ATOM 1525 C C . PRO A 1 215 ? 2.754 -5.578 19.649 1.00 88.75 2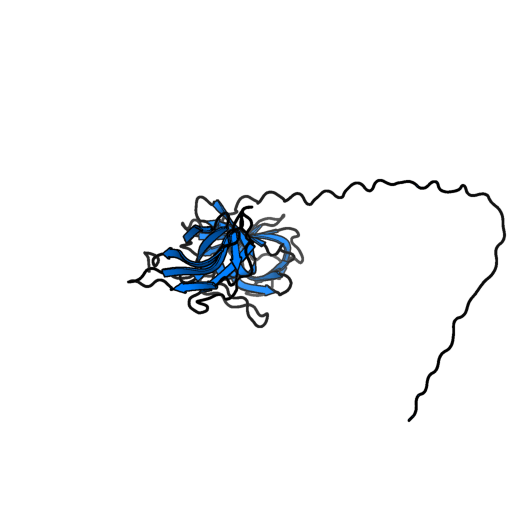15 PRO A C 1
ATOM 1527 O O . PRO A 1 215 ? 3.548 -4.842 20.229 1.00 88.75 215 PRO A O 1
ATOM 1530 N N . ASP A 1 216 ? 3.143 -6.430 18.705 1.00 87.06 216 ASP A N 1
ATOM 1531 C CA . ASP A 1 216 ? 4.498 -6.564 18.164 1.00 87.06 216 ASP A CA 1
ATOM 1532 C C . ASP A 1 216 ? 4.836 -5.506 17.098 1.00 87.06 216 ASP A C 1
ATOM 1534 O O . ASP A 1 216 ? 5.957 -5.470 16.586 1.00 87.06 216 ASP A O 1
ATOM 1538 N N . GLY A 1 217 ? 3.886 -4.626 16.764 1.00 82.19 217 GLY A N 1
ATOM 1539 C CA . GLY A 1 217 ? 4.043 -3.628 15.711 1.00 82.19 217 GLY A CA 1
ATOM 1540 C C . GLY A 1 217 ? 3.889 -4.196 14.298 1.00 82.19 217 GLY A C 1
ATOM 1541 O O . GLY A 1 217 ? 4.101 -3.458 13.333 1.00 82.19 217 GLY A O 1
ATOM 1542 N N . ILE A 1 218 ? 3.513 -5.472 14.160 1.00 83.94 218 ILE A N 1
ATOM 1543 C CA . ILE A 1 218 ? 3.273 -6.116 12.870 1.00 83.94 218 ILE A CA 1
ATOM 1544 C C . ILE A 1 218 ? 1.844 -5.819 12.416 1.00 83.94 218 ILE A C 1
ATOM 1546 O O . ILE A 1 218 ? 0.893 -5.812 13.203 1.00 83.94 218 ILE A O 1
ATOM 1550 N N . VAL A 1 219 ? 1.690 -5.553 11.119 1.00 84.94 219 VAL A N 1
ATOM 1551 C CA . VAL A 1 219 ? 0.378 -5.433 10.482 1.00 84.94 219 VAL A CA 1
ATOM 1552 C C . VAL A 1 219 ? -0.255 -6.823 10.451 1.00 84.94 219 VAL A C 1
ATOM 1554 O O . VAL A 1 219 ? 0.192 -7.683 9.698 1.00 84.94 219 VAL A O 1
ATOM 1557 N N . GLN A 1 220 ? -1.273 -7.041 11.280 1.00 86.50 220 GLN A N 1
ATOM 1558 C CA . GLN A 1 220 ? -2.034 -8.293 11.289 1.00 86.50 220 GLN A CA 1
ATOM 1559 C C . GLN A 1 220 ? -3.092 -8.290 10.190 1.00 86.50 220 GLN A C 1
ATOM 1561 O O . GLN A 1 220 ? -3.340 -9.312 9.565 1.00 86.50 220 GLN A O 1
ATOM 1566 N N . GLU A 1 221 ? -3.668 -7.120 9.923 1.00 87.44 221 GLU A N 1
ATOM 1567 C CA . GLU A 1 221 ? -4.734 -6.959 8.949 1.00 87.44 221 GLU A CA 1
ATOM 1568 C C . GLU A 1 221 ? -4.589 -5.651 8.181 1.00 87.44 221 GLU A C 1
ATOM 1570 O O . GLU A 1 221 ? -4.126 -4.640 8.715 1.00 87.44 221 GLU A O 1
ATOM 1575 N N . SER A 1 222 ? -4.990 -5.646 6.913 1.00 84.81 222 SER A N 1
ATOM 1576 C CA . SER A 1 222 ? -4.895 -4.452 6.078 1.00 84.81 222 SER A CA 1
ATOM 1577 C C . SER A 1 222 ? -5.961 -4.455 4.994 1.00 84.81 222 SER A C 1
ATOM 1579 O O . SER A 1 222 ? -6.189 -5.462 4.327 1.00 84.81 222 SER A O 1
ATOM 1581 N N . THR A 1 223 ? -6.609 -3.314 4.789 1.00 85.88 223 THR A N 1
ATOM 1582 C CA . THR A 1 223 ? -7.701 -3.179 3.829 1.00 85.88 223 THR A CA 1
ATOM 1583 C C . THR A 1 223 ? -7.670 -1.847 3.094 1.00 85.88 223 THR A C 1
ATOM 1585 O O . THR A 1 223 ? -7.097 -0.866 3.568 1.00 85.88 223 THR A O 1
ATOM 1588 N N . PHE A 1 224 ? -8.330 -1.802 1.940 1.00 84.88 224 PHE A N 1
ATOM 1589 C CA . PHE A 1 224 ? -8.494 -0.604 1.129 1.00 84.88 224 PHE A CA 1
ATOM 1590 C C . PHE A 1 224 ? -9.967 -0.209 1.045 1.00 84.88 224 PHE A C 1
ATOM 1592 O O . PHE A 1 224 ? -10.830 -1.030 0.736 1.00 84.88 224 PHE A O 1
ATOM 1599 N N . ILE A 1 225 ? -10.236 1.075 1.261 1.00 86.50 225 ILE A N 1
ATOM 1600 C CA . ILE A 1 225 ? -11.562 1.681 1.162 1.00 86.50 225 ILE A CA 1
ATOM 1601 C C . ILE A 1 225 ? -11.507 2.927 0.277 1.00 86.50 225 ILE A C 1
ATOM 1603 O O . ILE A 1 225 ? -10.558 3.712 0.304 1.00 86.50 225 ILE A O 1
ATOM 1607 N N . ALA A 1 226 ? -12.551 3.130 -0.518 1.00 85.38 226 ALA A N 1
ATOM 1608 C CA . ALA A 1 226 ? -12.661 4.237 -1.465 1.00 85.38 226 ALA A CA 1
ATOM 1609 C C . ALA A 1 226 ? -14.119 4.665 -1.628 1.00 85.38 226 ALA A C 1
ATOM 1611 O O . ALA A 1 226 ? -15.028 3.980 -1.178 1.00 85.38 226 ALA A O 1
ATOM 1612 N N . ILE A 1 227 ? -14.381 5.795 -2.286 1.00 82.94 227 ILE A N 1
ATOM 1613 C CA . ILE A 1 227 ? -15.760 6.275 -2.490 1.00 82.94 227 ILE A CA 1
ATOM 1614 C C . ILE A 1 227 ? -16.675 5.252 -3.188 1.00 82.94 227 ILE A C 1
ATOM 1616 O O . ILE A 1 227 ? -17.868 5.203 -2.903 1.00 82.94 227 ILE A O 1
ATOM 1620 N N . ASP A 1 228 ? -16.125 4.424 -4.075 1.00 79.31 228 ASP A N 1
ATOM 1621 C CA . ASP A 1 228 ? -16.835 3.358 -4.787 1.00 79.31 228 ASP A CA 1
ATOM 1622 C C . ASP A 1 228 ? -16.761 1.990 -4.088 1.00 79.31 228 ASP A C 1
ATOM 1624 O O . ASP A 1 228 ? -17.444 1.053 -4.492 1.00 79.31 228 ASP A O 1
ATOM 1628 N N . ARG A 1 229 ? -15.963 1.884 -3.021 1.00 82.12 229 ARG A N 1
ATOM 1629 C CA . ARG A 1 229 ? -15.885 0.741 -2.099 1.00 82.12 229 ARG A CA 1
ATOM 1630 C C . ARG A 1 229 ? -15.849 1.282 -0.667 1.00 82.12 229 ARG A C 1
ATOM 1632 O O . ARG A 1 229 ? -14.798 1.253 -0.021 1.00 82.12 229 ARG A O 1
ATOM 1639 N N . PRO A 1 230 ? -16.955 1.888 -0.197 1.00 84.25 230 PRO A N 1
ATOM 1640 C CA . PRO A 1 230 ? -16.943 2.688 1.021 1.00 84.25 230 PRO A CA 1
ATOM 1641 C C . PRO A 1 230 ? -16.853 1.832 2.279 1.00 84.25 230 PRO A C 1
ATOM 1643 O O . PRO A 1 230 ? -16.715 2.379 3.363 1.00 84.25 230 PRO A O 1
ATOM 1646 N N . SER A 1 231 ? -16.934 0.512 2.166 1.00 84.94 231 SER A N 1
ATOM 1647 C CA . SER A 1 231 ? -16.722 -0.394 3.277 1.00 84.94 231 SER A CA 1
ATOM 1648 C C . SER A 1 231 ? -15.919 -1.605 2.834 1.00 84.94 231 SER A C 1
ATOM 1650 O O . SER A 1 231 ? -16.055 -2.089 1.709 1.00 84.94 231 SER A O 1
ATOM 1652 N N . ALA A 1 232 ? -15.103 -2.098 3.756 1.00 78.31 232 ALA A N 1
ATOM 1653 C CA . ALA A 1 232 ? -14.525 -3.425 3.695 1.00 78.31 232 ALA A CA 1
ATOM 1654 C C . ALA A 1 232 ? -15.143 -4.244 4.832 1.00 78.31 232 ALA A C 1
ATOM 1656 O O . ALA A 1 232 ? -15.115 -3.821 5.992 1.00 78.31 232 ALA A O 1
ATOM 1657 N N . GLY A 1 233 ? -15.783 -5.358 4.476 1.00 62.81 233 GLY A N 1
ATOM 1658 C CA . GLY A 1 233 ? -16.398 -6.282 5.428 1.00 62.81 233 GLY A CA 1
ATOM 1659 C C . GLY A 1 233 ? -15.412 -7.343 5.921 1.00 62.81 233 GLY A C 1
ATOM 1660 O O . GLY A 1 233 ? -14.517 -7.711 5.167 1.00 62.81 233 GLY A O 1
ATOM 1661 N N . ILE A 1 234 ? -15.627 -7.784 7.169 1.00 60.72 234 ILE A N 1
ATOM 1662 C CA . ILE A 1 234 ? -14.892 -8.781 7.977 1.00 60.72 234 ILE A CA 1
ATOM 1663 C C . ILE A 1 234 ? -13.406 -8.878 7.625 1.00 60.72 234 ILE A C 1
ATOM 1665 O O . ILE A 1 234 ? -12.970 -9.704 6.827 1.00 60.72 234 ILE A O 1
ATOM 1669 N N . ILE A 1 235 ? -12.634 -8.015 8.271 1.00 66.62 235 ILE A N 1
ATOM 1670 C CA . ILE A 1 235 ? -11.179 -7.972 8.194 1.00 66.62 235 ILE A CA 1
ATOM 1671 C C . ILE A 1 235 ? -10.624 -8.883 9.295 1.00 66.62 235 ILE A C 1
ATOM 1673 O O . ILE A 1 235 ? -10.225 -8.382 10.339 1.00 66.62 235 ILE A O 1
ATOM 1677 N N . GLY A 1 236 ? -10.695 -10.201 9.085 1.00 74.12 236 GLY A N 1
ATOM 1678 C CA . GLY A 1 236 ? -10.107 -11.219 9.966 1.00 74.12 236 GLY A CA 1
ATOM 1679 C C . GLY A 1 236 ? -10.383 -11.064 11.470 1.00 74.12 236 GLY A C 1
ATOM 1680 O O . GLY A 1 236 ? -11.293 -10.349 11.896 1.00 74.12 236 GLY A O 1
ATOM 1681 N N . ASP A 1 237 ? -9.571 -11.755 12.268 1.00 86.56 237 ASP A N 1
ATOM 1682 C CA . ASP A 1 237 ? -9.498 -11.580 13.718 1.00 86.56 237 ASP A CA 1
ATOM 1683 C C . ASP A 1 237 ? -8.124 -10.999 14.067 1.00 86.56 237 ASP A C 1
ATOM 1685 O O . ASP A 1 237 ? -7.103 -11.443 13.541 1.00 86.56 237 ASP A O 1
ATOM 1689 N N . VAL A 1 238 ? -8.086 -10.026 14.977 1.00 88.31 238 VAL A N 1
ATOM 1690 C CA . VAL A 1 238 ? -6.853 -9.351 15.410 1.00 88.31 238 VAL A CA 1
ATOM 1691 C C . VAL A 1 238 ? -6.662 -9.558 16.903 1.00 88.31 238 VAL A C 1
ATOM 1693 O O . VAL A 1 238 ? -7.570 -9.304 17.696 1.00 88.31 238 VAL A O 1
ATOM 1696 N N . ILE A 1 239 ? -5.460 -9.977 17.291 1.00 90.50 239 ILE A N 1
ATOM 1697 C CA . ILE A 1 239 ? -5.111 -10.295 18.676 1.00 90.50 239 ILE A CA 1
ATOM 1698 C C . ILE A 1 239 ? -4.141 -9.238 19.207 1.00 90.50 239 ILE A C 1
ATOM 1700 O O . ILE A 1 239 ? -3.037 -9.051 18.688 1.00 90.50 239 ILE A O 1
ATOM 1704 N N . GLY A 1 240 ? -4.590 -8.544 20.248 1.00 89.75 240 GLY A N 1
ATOM 1705 C CA . GLY A 1 240 ? -3.844 -7.589 21.055 1.00 89.75 240 GLY A CA 1
ATOM 1706 C C . GLY A 1 240 ? -3.154 -8.238 22.247 1.00 89.75 240 GLY A C 1
ATOM 1707 O O . GLY A 1 240 ? -3.030 -9.456 22.336 1.00 89.75 240 GLY A O 1
ATOM 1708 N N . THR A 1 241 ? -2.730 -7.408 23.200 1.00 89.38 241 THR A N 1
ATOM 1709 C CA . THR A 1 241 ? -2.115 -7.896 24.445 1.00 89.38 241 THR A CA 1
ATOM 1710 C C . THR A 1 241 ? -3.154 -8.561 25.344 1.00 89.38 241 THR A C 1
ATOM 1712 O O . THR A 1 241 ? -2.962 -9.690 25.777 1.00 89.38 241 THR A O 1
ATOM 1715 N N . ASP A 1 242 ? -4.270 -7.864 25.573 1.00 90.19 242 ASP A N 1
ATOM 1716 C CA . ASP A 1 242 ? -5.363 -8.303 26.454 1.00 90.19 242 ASP A CA 1
ATOM 1717 C C . ASP A 1 242 ? -6.729 -8.214 25.759 1.00 90.19 242 ASP A C 1
ATOM 1719 O O . ASP A 1 242 ? -7.775 -8.298 26.405 1.00 90.19 242 ASP A O 1
ATOM 1723 N N . ALA A 1 243 ? -6.725 -7.977 24.446 1.00 93.31 243 ALA A N 1
ATOM 1724 C CA . ALA A 1 243 ? -7.917 -7.743 23.651 1.00 93.31 243 ALA A CA 1
ATOM 1725 C C . ALA A 1 243 ? -7.910 -8.583 22.375 1.00 93.31 243 ALA A C 1
ATOM 1727 O O . ALA A 1 243 ? -6.858 -8.807 21.785 1.00 93.31 243 ALA A O 1
ATOM 1728 N N . GLN A 1 244 ? -9.087 -8.980 21.912 1.00 94.44 244 GLN A N 1
ATOM 1729 C CA . GLN A 1 244 ? -9.295 -9.547 20.585 1.00 94.44 244 GLN A CA 1
ATOM 1730 C C . GLN A 1 244 ? -10.372 -8.739 19.872 1.00 94.44 244 GLN A C 1
ATOM 1732 O O . GLN A 1 244 ? -11.398 -8.417 20.473 1.00 94.44 244 GLN A O 1
ATOM 1737 N N . LEU A 1 245 ? -10.134 -8.412 18.604 1.00 93.25 245 LEU A N 1
ATOM 1738 C CA . LEU A 1 245 ? -11.146 -7.873 17.706 1.00 93.25 245 LEU A CA 1
ATOM 1739 C C . LEU A 1 245 ? -11.554 -8.949 16.703 1.00 93.25 245 LEU A C 1
ATOM 1741 O O . LEU A 1 245 ? -10.689 -9.597 16.121 1.00 93.25 245 LEU A O 1
ATOM 1745 N N . SER A 1 246 ? -12.853 -9.089 16.483 1.00 92.44 246 SER A N 1
ATOM 1746 C CA . SER A 1 246 ? -13.444 -9.943 15.452 1.00 92.44 246 SER A CA 1
ATOM 1747 C C . SER A 1 246 ? -14.583 -9.207 14.749 1.00 92.44 246 SER A C 1
ATOM 1749 O O . SER A 1 246 ? -14.986 -8.111 15.160 1.00 92.44 246 SER A O 1
ATOM 1751 N N . ASP A 1 247 ? -15.085 -9.775 13.651 1.00 91.19 247 ASP A N 1
ATOM 1752 C CA . ASP A 1 247 ? -16.142 -9.169 12.826 1.00 91.19 247 ASP A CA 1
ATOM 1753 C C . ASP A 1 247 ? -15.818 -7.720 12.422 1.00 91.19 247 ASP A C 1
ATOM 1755 O O . ASP A 1 247 ? -16.673 -6.827 12.424 1.00 91.19 247 ASP A O 1
ATOM 1759 N N . ILE A 1 248 ? -14.543 -7.464 12.117 1.00 92.19 248 ILE A N 1
ATOM 1760 C CA . ILE A 1 248 ? -14.046 -6.108 11.919 1.00 92.19 248 ILE A CA 1
ATOM 1761 C C . ILE A 1 248 ? -14.587 -5.546 10.607 1.00 92.19 248 ILE A C 1
ATOM 1763 O O . ILE A 1 248 ? -14.382 -6.098 9.528 1.00 92.19 248 ILE A O 1
ATOM 1767 N N . VAL A 1 249 ? -15.238 -4.394 10.686 1.00 92.62 249 VAL A N 1
ATOM 1768 C CA . VAL A 1 249 ? -15.741 -3.646 9.540 1.00 92.62 249 VAL A CA 1
ATOM 1769 C C . VAL A 1 249 ? -15.166 -2.243 9.581 1.00 92.62 249 VAL A C 1
ATOM 1771 O O . VAL A 1 249 ? -15.234 -1.538 10.589 1.00 92.62 249 VAL A O 1
ATOM 1774 N N . VAL A 1 250 ? -14.630 -1.817 8.445 1.00 93.12 250 VAL A N 1
ATOM 1775 C CA . VAL A 1 250 ? -14.089 -0.473 8.261 1.00 93.12 250 VAL A CA 1
ATOM 1776 C C . VAL A 1 250 ? -14.924 0.243 7.215 1.00 93.12 250 VAL A C 1
ATOM 1778 O O . VAL A 1 250 ? -15.199 -0.302 6.148 1.00 93.12 250 VAL A O 1
ATOM 1781 N N . SER A 1 251 ? -15.352 1.464 7.529 1.00 93.25 251 SER A N 1
ATOM 1782 C CA . SER A 1 251 ? -16.231 2.264 6.674 1.00 93.25 251 SER A CA 1
ATOM 1783 C C . SER A 1 251 ? -15.694 3.673 6.454 1.00 93.25 251 SER A C 1
ATOM 1785 O O . SER A 1 251 ? -15.292 4.354 7.396 1.00 93.25 251 SER A O 1
ATOM 1787 N N . LEU A 1 252 ? -15.752 4.126 5.207 1.00 92.25 252 LEU A N 1
ATOM 1788 C CA . LEU A 1 252 ? -15.371 5.439 4.724 1.00 92.25 252 LEU A CA 1
ATOM 1789 C C . LEU A 1 252 ? -16.596 6.336 4.555 1.00 92.25 252 LEU A C 1
ATOM 1791 O O . LEU A 1 252 ? -17.547 6.019 3.842 1.00 92.25 252 LEU A O 1
ATOM 1795 N N . ILE A 1 253 ? -16.500 7.539 5.105 1.00 92.31 253 ILE A N 1
ATOM 1796 C CA . ILE A 1 253 ? -17.291 8.687 4.677 1.00 92.31 253 ILE A CA 1
ATOM 1797 C C . ILE A 1 253 ? -16.317 9.634 3.968 1.00 92.31 253 ILE A C 1
ATOM 1799 O O . ILE A 1 253 ? -15.419 10.158 4.628 1.00 92.31 253 ILE A O 1
ATOM 1803 N N . PRO A 1 254 ? -16.444 9.861 2.649 1.00 86.00 254 PRO A N 1
ATOM 1804 C CA . PRO A 1 254 ? -15.501 10.701 1.921 1.00 86.00 254 PRO A CA 1
ATOM 1805 C C . PRO A 1 254 ? -15.636 12.177 2.333 1.00 86.00 254 PRO A C 1
ATOM 1807 O O . PRO A 1 254 ? -16.745 12.632 2.641 1.00 86.00 254 PRO A O 1
ATOM 1810 N N . PRO A 1 255 ? -14.537 12.952 2.305 1.00 86.81 255 PRO A N 1
ATOM 1811 C CA . PRO A 1 255 ? -14.575 14.379 2.597 1.00 86.81 255 PRO A CA 1
ATOM 1812 C C . PRO A 1 255 ? -15.369 15.159 1.539 1.00 86.81 255 PRO A C 1
ATOM 1814 O O . PRO A 1 255 ? -15.357 14.835 0.346 1.00 86.81 255 PRO A O 1
ATOM 1817 N N . ARG A 1 256 ? -16.033 16.227 1.986 1.00 87.12 256 ARG A N 1
ATOM 1818 C CA . ARG A 1 256 ? -16.700 17.249 1.163 1.00 87.12 256 ARG A CA 1
ATOM 1819 C C . ARG A 1 256 ? -16.241 18.638 1.614 1.00 87.12 256 ARG A C 1
ATOM 1821 O O . ARG A 1 256 ? -15.605 18.765 2.657 1.00 87.12 256 ARG A O 1
ATOM 1828 N N . ARG A 1 257 ? -16.558 19.694 0.857 1.00 84.88 257 ARG A N 1
ATOM 1829 C CA . ARG A 1 257 ? -16.140 21.071 1.204 1.00 84.88 257 ARG A CA 1
ATOM 1830 C C . ARG A 1 257 ? -16.656 21.501 2.581 1.00 84.88 257 ARG A C 1
ATOM 1832 O O . ARG A 1 257 ? -15.966 22.191 3.317 1.00 84.88 257 ARG A O 1
ATOM 1839 N N . GLU A 1 258 ? -17.848 21.042 2.928 1.00 88.56 258 GLU A N 1
ATOM 1840 C CA . GLU A 1 258 ? -18.589 21.366 4.143 1.00 88.56 258 GLU A CA 1
ATOM 1841 C C . GLU A 1 258 ? -18.482 20.303 5.249 1.00 88.56 258 GLU A C 1
ATOM 1843 O O . GLU A 1 258 ? -19.027 20.487 6.336 1.00 88.56 258 GLU A O 1
ATOM 1848 N N . ARG A 1 259 ? -17.818 19.167 4.989 1.00 89.00 259 ARG A N 1
ATOM 1849 C CA . ARG A 1 259 ? -17.807 18.016 5.901 1.00 89.00 259 ARG A CA 1
ATOM 1850 C C . ARG A 1 259 ? -16.479 17.269 5.855 1.00 89.00 259 ARG A C 1
ATOM 1852 O O . ARG A 1 259 ? -16.037 16.843 4.792 1.00 89.00 259 ARG A O 1
ATOM 1859 N N . LEU A 1 260 ? -15.903 17.025 7.032 1.00 90.81 260 LEU A N 1
ATOM 1860 C CA . LEU A 1 260 ? -14.725 16.168 7.166 1.00 90.81 260 LEU A CA 1
ATOM 1861 C C . LEU A 1 260 ? -15.025 14.743 6.687 1.00 90.81 260 LEU A C 1
ATOM 1863 O O . LEU A 1 260 ? -16.075 14.177 7.004 1.00 90.81 260 LEU A O 1
ATOM 1867 N N . GLY A 1 261 ? -14.069 14.167 5.966 1.00 90.88 261 GLY A N 1
ATOM 1868 C CA . GLY A 1 261 ? -14.018 12.737 5.724 1.00 90.88 261 GLY A CA 1
ATOM 1869 C C . GLY A 1 261 ? -13.693 12.005 7.018 1.00 90.88 261 GLY A C 1
ATOM 1870 O O . GLY A 1 261 ? -13.094 12.577 7.935 1.00 90.88 261 GLY A O 1
ATOM 1871 N N . SER A 1 262 ? -14.114 10.751 7.116 1.00 93.69 262 SER A N 1
ATOM 1872 C CA . SER A 1 262 ? -13.829 9.926 8.282 1.00 93.69 262 SER A CA 1
ATOM 1873 C C . SER A 1 262 ? -13.767 8.452 7.940 1.00 93.69 262 SER A C 1
ATOM 1875 O O . SER A 1 262 ? -14.546 7.980 7.114 1.00 93.69 262 SER A O 1
ATOM 1877 N N . VAL A 1 263 ? -12.915 7.728 8.661 1.00 93.75 263 VAL A N 1
ATOM 1878 C CA . VAL A 1 263 ? -12.965 6.269 8.726 1.00 93.75 263 VAL A CA 1
ATOM 1879 C C . VAL A 1 263 ? -13.507 5.853 10.086 1.00 93.75 263 VAL A C 1
ATOM 1881 O O . VAL A 1 263 ? -13.026 6.330 11.115 1.00 93.75 263 VAL A O 1
ATOM 1884 N N . THR A 1 264 ? -14.481 4.951 10.084 1.00 95.19 264 THR A N 1
ATOM 1885 C CA . THR A 1 264 ? -15.022 4.307 11.283 1.00 95.19 264 THR A CA 1
ATOM 1886 C C . THR A 1 264 ? -14.640 2.835 11.281 1.00 95.19 264 THR A C 1
ATOM 1888 O O . THR A 1 264 ? -14.791 2.175 10.256 1.00 95.19 264 THR A O 1
ATOM 1891 N N . LEU A 1 265 ? -14.176 2.337 12.424 1.00 94.81 265 LEU A N 1
ATOM 1892 C CA . LEU A 1 265 ? -14.004 0.917 12.701 1.00 94.81 265 LEU A CA 1
ATOM 1893 C C . LEU A 1 265 ? -15.131 0.459 13.622 1.00 94.81 265 LEU A C 1
ATOM 1895 O O . LEU A 1 265 ? -15.397 1.092 14.648 1.00 94.81 265 LEU A O 1
ATOM 1899 N N . THR A 1 266 ? -15.768 -0.645 13.255 1.00 95.06 266 THR A N 1
ATOM 1900 C CA . THR A 1 266 ? -16.684 -1.391 14.116 1.00 95.06 266 THR A CA 1
ATOM 1901 C C . THR A 1 266 ? -16.215 -2.831 14.228 1.00 95.06 266 THR A C 1
ATOM 1903 O O . THR A 1 266 ? -15.847 -3.408 13.213 1.00 95.06 266 THR A O 1
ATOM 1906 N N . ALA A 1 267 ? -16.224 -3.402 15.425 1.00 94.94 267 ALA A N 1
ATOM 1907 C CA . ALA A 1 267 ? -15.798 -4.779 15.668 1.00 94.94 267 ALA A CA 1
ATOM 1908 C C . ALA A 1 267 ? -16.490 -5.333 16.918 1.00 94.94 267 ALA A C 1
ATOM 1910 O O . ALA A 1 267 ? -16.892 -4.560 17.795 1.00 94.94 267 ALA A O 1
ATOM 1911 N N . GLN A 1 268 ? -16.587 -6.655 17.030 1.00 95.38 268 GLN A N 1
ATOM 1912 C CA . GLN A 1 268 ? -16.741 -7.277 18.341 1.00 95.38 268 GLN A CA 1
ATOM 1913 C C . GLN A 1 268 ? -15.386 -7.255 19.040 1.00 95.38 268 GLN A C 1
ATOM 1915 O O . GLN A 1 268 ? -14.352 -7.484 18.420 1.00 95.38 268 GLN A O 1
ATOM 1920 N N . MET A 1 269 ? -15.389 -6.896 20.318 1.00 96.12 269 MET A N 1
ATOM 1921 C CA . MET A 1 269 ? -14.192 -6.756 21.128 1.00 96.12 269 MET A CA 1
ATOM 1922 C C . MET A 1 269 ? -14.331 -7.572 22.401 1.00 96.12 269 MET A C 1
ATOM 1924 O O . MET A 1 269 ? -15.228 -7.323 23.213 1.00 96.12 269 MET A O 1
ATOM 1928 N N . THR A 1 270 ? -13.375 -8.466 22.605 1.00 95.62 270 THR A N 1
ATOM 1929 C CA . THR A 1 270 ? -13.244 -9.262 23.822 1.00 95.62 270 THR A CA 1
ATOM 1930 C C . THR A 1 270 ? -12.036 -8.775 24.606 1.00 95.62 270 THR A C 1
ATOM 1932 O O . THR A 1 270 ? -10.951 -8.684 24.043 1.00 95.62 270 THR A O 1
ATOM 1935 N N . VAL A 1 271 ? -12.206 -8.439 25.888 1.00 93.12 271 VAL A N 1
ATOM 1936 C CA . VAL A 1 271 ? -11.112 -8.070 26.805 1.00 93.12 271 VAL A CA 1
ATOM 1937 C C . VAL A 1 271 ? -11.230 -8.916 28.069 1.00 93.12 271 VAL A C 1
ATOM 1939 O O . VAL A 1 271 ? -12.178 -8.752 28.845 1.00 93.12 271 VAL A O 1
ATOM 1942 N N . GLY A 1 272 ? -10.292 -9.844 28.269 1.00 86.56 272 GLY A N 1
ATOM 1943 C CA . GLY A 1 272 ? -10.472 -10.936 29.233 1.00 86.56 272 GLY A CA 1
ATOM 1944 C C . GLY A 1 272 ? -11.737 -11.743 28.907 1.00 86.56 272 GLY A C 1
ATOM 1945 O O . GLY A 1 272 ? -11.920 -12.154 27.769 1.00 86.56 272 GLY A O 1
ATOM 1946 N N . ASP A 1 273 ? -12.646 -11.898 29.874 1.00 86.62 273 ASP A N 1
ATOM 1947 C CA . ASP A 1 273 ? -13.919 -12.625 29.692 1.00 86.62 273 ASP A CA 1
ATOM 1948 C C . ASP A 1 273 ? -15.103 -11.721 29.290 1.00 86.62 273 ASP A C 1
ATOM 1950 O O . ASP A 1 273 ? -16.265 -12.128 29.366 1.00 86.62 273 ASP A O 1
ATOM 1954 N N . LYS A 1 274 ? -14.852 -10.451 28.942 1.00 93.06 274 LYS A N 1
ATOM 1955 C CA . LYS A 1 274 ? -15.912 -9.486 28.620 1.00 93.06 274 LYS A CA 1
ATOM 1956 C C . LYS A 1 274 ? -15.978 -9.212 27.130 1.00 93.06 274 LYS A C 1
ATOM 1958 O O . LYS A 1 274 ? -15.040 -8.657 26.566 1.00 93.06 274 LYS A O 1
ATOM 1963 N N . GLU A 1 275 ? -17.135 -9.493 26.549 1.00 94.50 275 GLU A N 1
ATOM 1964 C CA . GLU A 1 275 ? -17.479 -9.114 25.182 1.00 94.50 275 GLU A CA 1
ATOM 1965 C C . GLU A 1 275 ? -18.207 -7.767 25.147 1.00 94.50 275 GLU A C 1
ATOM 1967 O O . GLU A 1 275 ? -19.032 -7.437 26.005 1.00 94.50 275 GLU A O 1
ATOM 1972 N N . SER A 1 276 ? -17.892 -6.965 24.138 1.00 95.56 276 SER A N 1
ATOM 1973 C CA . SER A 1 276 ? -18.509 -5.669 23.880 1.00 95.56 276 SER A CA 1
ATOM 1974 C C . SER A 1 276 ? -18.402 -5.319 22.399 1.00 95.56 276 SER A C 1
ATOM 1976 O O . SER A 1 276 ? -17.570 -5.866 21.685 1.00 95.56 276 SER A O 1
ATOM 1978 N N . THR A 1 277 ? -19.207 -4.371 21.925 1.00 96.19 277 THR A N 1
ATOM 1979 C CA . THR A 1 277 ? -19.069 -3.855 20.559 1.00 96.19 277 THR A CA 1
ATOM 1980 C C . THR A 1 277 ? -18.227 -2.584 20.559 1.00 96.19 277 THR A C 1
ATOM 1982 O O . THR A 1 277 ? -18.580 -1.587 21.196 1.00 96.19 277 THR A O 1
ATOM 1985 N N . LEU A 1 278 ? -17.134 -2.598 19.801 1.00 94.75 278 LEU A N 1
ATOM 1986 C CA . LEU A 1 278 ? -16.324 -1.425 19.510 1.00 94.75 278 LEU A CA 1
ATOM 1987 C C . LEU A 1 278 ? -16.932 -0.679 18.318 1.00 94.75 278 LEU A C 1
ATOM 1989 O O . LEU A 1 278 ? -17.195 -1.267 17.273 1.00 94.75 278 LEU A O 1
ATOM 1993 N N . SER A 1 279 ? -17.136 0.629 18.457 1.00 95.88 279 SER A N 1
ATOM 1994 C CA . SER A 1 279 ? -17.503 1.519 17.352 1.00 95.88 279 SER A CA 1
ATOM 1995 C C . SER A 1 279 ? -16.800 2.853 17.536 1.00 95.88 279 SER A C 1
ATOM 1997 O O . SER A 1 279 ? -17.072 3.592 18.486 1.00 95.88 279 SER A O 1
ATOM 1999 N N . GLN A 1 280 ? -15.840 3.148 16.662 1.00 95.00 280 GLN A N 1
ATOM 2000 C CA . GLN A 1 280 ? -14.961 4.294 16.840 1.00 95.00 280 GLN A CA 1
ATOM 2001 C C . GLN A 1 280 ? -14.559 4.913 15.506 1.00 95.00 280 GLN A C 1
ATOM 2003 O O . GLN A 1 280 ? -14.207 4.229 14.550 1.00 95.00 280 GLN A O 1
ATOM 2008 N N . VAL A 1 281 ? -14.556 6.246 15.450 1.00 95.38 281 VAL A N 1
ATOM 2009 C CA . VAL A 1 281 ? -13.958 6.975 14.326 1.00 95.38 281 VAL A CA 1
ATOM 2010 C C . VAL A 1 281 ? -12.441 6.937 14.474 1.00 95.38 281 VAL A C 1
ATOM 2012 O O . VAL A 1 281 ? -11.906 7.598 15.360 1.00 95.38 281 VAL A O 1
ATOM 2015 N N . ILE A 1 282 ? -11.744 6.194 13.622 1.00 93.94 282 ILE A N 1
ATOM 2016 C CA . ILE A 1 282 ? -10.292 5.987 13.716 1.00 93.94 282 ILE A CA 1
ATOM 2017 C C . ILE A 1 282 ? -9.477 7.052 12.974 1.00 93.94 282 ILE A C 1
ATOM 2019 O O . ILE A 1 282 ? -8.330 7.296 13.332 1.00 93.94 282 ILE A O 1
ATOM 2023 N N . ALA A 1 283 ? -10.083 7.768 12.022 1.00 92.31 283 ALA A N 1
ATOM 2024 C CA . ALA A 1 283 ? -9.457 8.912 11.359 1.00 92.31 283 ALA A CA 1
ATOM 2025 C C . ALA A 1 283 ? -10.482 9.954 10.895 1.00 92.31 283 ALA A C 1
ATOM 2027 O O . ALA A 1 283 ? -11.636 9.622 10.611 1.00 92.31 283 ALA A O 1
ATOM 2028 N N . ARG A 1 284 ? -10.045 11.217 10.789 1.00 92.88 284 ARG A N 1
ATOM 2029 C CA . ARG A 1 284 ? -10.791 12.334 10.185 1.00 92.88 284 ARG A CA 1
ATOM 2030 C C . ARG A 1 284 ? -9.855 13.243 9.396 1.00 92.88 284 ARG A C 1
ATOM 2032 O O . ARG A 1 284 ? -8.747 13.501 9.853 1.00 92.88 284 ARG A O 1
ATOM 2039 N N . TRP A 1 285 ? -10.307 13.759 8.255 1.00 89.56 285 TRP A N 1
ATOM 2040 C CA . TRP A 1 285 ? -9.518 14.677 7.424 1.00 89.56 285 TRP A CA 1
ATOM 2041 C C . TRP A 1 285 ? -10.401 15.606 6.585 1.00 89.56 285 TRP A C 1
ATOM 2043 O O . TRP A 1 285 ? -11.578 15.332 6.350 1.00 89.56 285 TRP A O 1
ATOM 2053 N N . SER A 1 286 ? -9.838 16.725 6.135 1.00 85.44 286 SER A N 1
ATOM 2054 C CA . SER A 1 286 ? -10.479 17.643 5.189 1.00 85.44 286 SER A CA 1
ATOM 2055 C C . SER A 1 286 ? -10.037 17.360 3.751 1.00 85.44 286 SER A C 1
ATOM 2057 O O . SER A 1 286 ? -9.061 16.644 3.512 1.00 85.44 286 SER A O 1
ATOM 2059 N N . LEU A 1 287 ? -10.730 17.967 2.783 1.00 81.88 287 LEU A N 1
ATOM 2060 C CA . LEU A 1 287 ? -10.199 18.080 1.424 1.00 81.88 287 LEU A CA 1
ATOM 2061 C C . LEU A 1 287 ? -8.852 18.836 1.433 1.00 81.88 287 LEU A C 1
ATOM 2063 O O . LEU A 1 287 ? -8.626 19.666 2.325 1.00 81.88 287 LEU A O 1
ATOM 2067 N N . PRO A 1 288 ? -7.968 18.581 0.452 1.00 69.88 288 PRO A N 1
ATOM 2068 C CA . PRO A 1 288 ? -6.786 19.405 0.228 1.00 69.88 288 PRO A CA 1
ATOM 2069 C C . PRO A 1 288 ? -7.173 20.874 0.006 1.00 69.88 288 PRO A C 1
ATOM 2071 O O . PRO A 1 288 ? -8.189 21.165 -0.617 1.00 69.88 288 PRO A O 1
ATOM 2074 N N . VAL A 1 289 ? -6.342 21.802 0.486 1.00 63.00 289 VAL A N 1
ATOM 2075 C CA . VAL A 1 289 ? -6.611 23.255 0.428 1.00 63.00 289 VAL A CA 1
ATOM 2076 C C . VAL A 1 289 ? -6.546 23.822 -1.005 1.00 63.00 289 VAL A C 1
ATOM 2078 O O . VAL A 1 289 ? -7.075 24.898 -1.257 1.00 63.00 289 VAL A O 1
ATOM 2081 N N . ASN A 1 290 ? -5.945 23.098 -1.957 1.00 54.94 290 ASN A N 1
ATOM 2082 C CA . ASN A 1 290 ? -5.629 23.591 -3.307 1.00 54.94 290 ASN A CA 1
ATOM 2083 C C . ASN A 1 290 ? -6.513 22.990 -4.416 1.00 54.94 290 ASN A C 1
ATOM 2085 O O . ASN A 1 290 ? -5.989 22.599 -5.459 1.00 54.94 290 ASN A O 1
ATOM 2089 N N . ASP A 1 291 ? -7.822 22.889 -4.191 1.00 46.72 291 ASP A N 1
ATOM 2090 C CA . ASP A 1 291 ? -8.757 22.210 -5.102 1.00 46.72 291 ASP A CA 1
ATOM 2091 C C . ASP A 1 291 ? -9.913 23.101 -5.593 1.00 46.72 291 ASP A C 1
ATOM 2093 O O . ASP A 1 291 ? -10.594 23.749 -4.759 1.00 46.72 291 ASP A O 1
#

pLDDT: mean 73.98, std 19.38, range [29.36, 96.19]

Secondary structure (DSSP, 8-state):
-----------------------PPPP------PPPPP---PPPPPPPP----TTEEEEEEEEEEEEEE-SSSSEEEEEEEE-SEEEEEETTTTEEEEEEEHHHHHHHTT----TTSSPEEPPSSPPEEEEEETTEEEEEEEEEEEE-TTS-EEEEEEESSSPPPPBS---SEEEEEEEEET-EEEEEEEETTEEEEEEEESGGG-EEEEEEE-TTS-EEEEEEEETTB-EE-----EE-SSEEEEEEEEEEE--BTTB-EEEEEEEEEEETTEEEEEEEEEEEEPPPTT-

Sequence (291 aa):
MRRLVAAFSIALIAACSPGGDAVPSPTPSTSSASPSPSPTAAPIPAPVRPGSARSQVIIVQRAEDASLVSGGDPIRLTVARTQNEASWFTGPPQRLAGTMSTEQALLSLGWRPADDGTTSAIAQPGPSGLLSTANGDIAFSVLRANVRPDGTLVLDIRPLGPEPATVSSFGPVVLTLDGVAGAVDVVREVAPGISTRVIVTGKRNQQAVVQIVGPDGIVQESTFIAIDRPSAGIIGDVIGTDAQLSDIVVSLIPPRRERLGSVTLTAQMTVGDKESTLSQVIARWSLPVND

Radius of gyration: 26.96 Å; chains: 1; bounding box: 60×88×58 Å

Foldseek 3Di:
DDDDDDDDDDDDDDDDDDDDDDDDDDDDPPPPDDPDPDPPPPPDDDDDDDDPDAWWKKKKWKAQKWWWDDDDVFIKIKGPHTVQKIFIFTGPVTDGPDIDGPQVVCVQLVADADPVNDWDADPPPAKWKWKQFPVGIWIWGFGTWHQDPNRMIMTRTGTPDPGDDGGPIRGIIMMMIIHWHDWDWFWADQDAQKIKIWTQTDDQSFKIKIFIAGNVRDGPWIDIAGPVRQKDWWGDWYDYPQKIWTRWMWGWDGADQPGKIWIWIWTWMDGPNDTDIGIDTRDTGHTDPPD